Protein AF-A0A9P8SHT7-F1 (afdb_monomer)

Foldseek 3Di:
DDDDPDDPWFKWKFKDFPNDTFKIFGVVLVVVVCVVVVVVDDPPDDLVNVLVVCLPDDSLLVGMGGDPDRLLPLLQSLLSVLADPTDIDIWMDTPPDGDDDDPVRRVVVVSSCVSVNSSSVSSNVVVLVVQLPDPPADDPVNLLSLVSLLLSLLLVLLVLVVVLVVCVPDDDPVVNVVSVVVSVVSLVVSVVSLLSNLVNQVSVCVVCVDDDDPPSDFDDDLNFTQDQFPDSDPVSSVVSSVVSNVSNVVSPDDPPPPD

Organism: NCBI:txid111463

pLDDT: mean 71.76, std 13.98, range [28.66, 93.44]

Radius of gyration: 20.74 Å; Cα contacts (8 Å, |Δi|>4): 232; chains: 1; bounding box: 55×41×61 Å

Solvent-accessible surface area (backbone atoms only — not comparable to full-atom values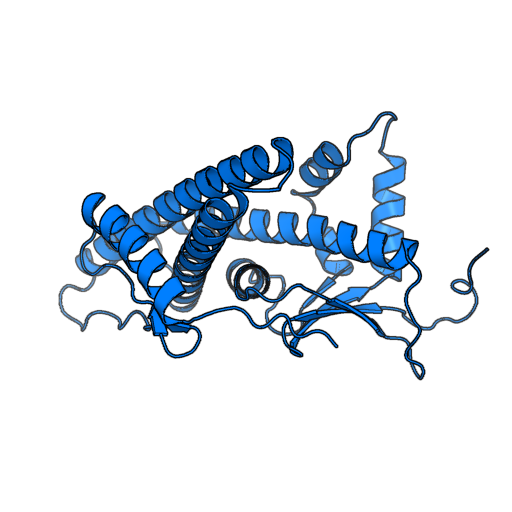): 15251 Å² total; per-residue (Å²): 140,73,98,71,89,83,58,100,66,77,45,28,39,37,35,30,40,87,91,39,73,52,32,35,34,35,48,67,43,44,52,50,54,49,52,63,53,54,78,73,60,64,85,90,72,57,69,70,57,50,46,59,72,48,38,82,60,67,71,64,58,71,20,44,48,61,70,82,44,56,85,88,40,25,50,57,41,42,40,76,73,58,63,60,95,59,69,77,44,79,44,50,46,39,95,95,51,89,50,84,70,50,72,68,55,48,51,49,53,50,51,50,51,53,45,52,50,50,28,35,50,46,47,23,52,53,50,50,50,55,55,73,74,41,94,65,81,80,52,69,65,61,51,51,33,51,49,51,46,45,54,29,45,47,50,50,38,26,53,48,51,54,48,57,68,67,48,76,78,83,63,61,69,67,58,56,51,51,51,50,55,48,44,53,51,47,49,53,50,40,51,55,51,51,53,51,49,40,53,49,51,56,55,48,52,74,73,44,86,82,62,79,78,78,79,76,76,70,40,73,54,82,88,37,78,54,67,80,68,92,56,85,48,75,67,41,50,56,52,46,55,55,52,42,38,54,50,51,60,72,49,50,80,81,78,78,83,82,125

Structure (mmCIF, N/CA/C/O backbone):
data_AF-A0A9P8SHT7-F1
#
_entry.id   AF-A0A9P8SHT7-F1
#
loop_
_atom_site.group_PDB
_atom_site.id
_atom_site.type_symbol
_atom_site.label_atom_id
_atom_site.label_alt_id
_atom_site.label_comp_id
_atom_site.label_asym_id
_atom_site.label_entity_id
_atom_site.label_seq_id
_atom_site.pdbx_PDB_ins_code
_atom_site.Cartn_x
_atom_site.Cartn_y
_atom_site.Cartn_z
_atom_site.occupancy
_atom_site.B_iso_or_equiv
_atom_site.auth_seq_id
_atom_site.auth_comp_id
_atom_site.auth_asym_id
_atom_site.auth_atom_id
_atom_site.pdbx_PDB_model_num
ATOM 1 N N . MET A 1 1 ? 21.444 -1.891 -28.970 1.00 28.66 1 MET A N 1
ATOM 2 C CA . MET A 1 1 ? 20.536 -1.495 -30.069 1.00 28.66 1 MET A CA 1
ATOM 3 C C . MET A 1 1 ? 19.418 -2.531 -30.069 1.00 28.66 1 MET A C 1
ATOM 5 O O . MET A 1 1 ? 19.580 -3.589 -30.657 1.00 28.66 1 MET A O 1
ATOM 9 N N . GLY A 1 2 ? 18.428 -2.340 -29.192 1.00 34.38 2 GLY A N 1
ATOM 10 C CA . GLY A 1 2 ? 17.484 -3.388 -28.779 1.00 34.38 2 GLY A CA 1
ATOM 11 C C . GLY A 1 2 ? 16.215 -3.404 -29.630 1.00 34.38 2 GLY A C 1
ATOM 12 O O . GLY A 1 2 ? 15.785 -2.354 -30.094 1.00 34.38 2 GLY A O 1
ATOM 13 N N . CYS A 1 3 ? 15.650 -4.598 -29.817 1.00 35.91 3 CYS A N 1
ATOM 14 C CA . CYS A 1 3 ? 14.526 -5.003 -30.677 1.00 35.91 3 CYS A CA 1
ATOM 15 C C . CYS A 1 3 ? 13.162 -4.286 -30.489 1.00 35.91 3 CYS A C 1
ATOM 17 O O . CYS A 1 3 ? 12.131 -4.911 -30.715 1.00 35.91 3 CYS A O 1
ATOM 19 N N . LEU A 1 4 ? 13.100 -3.016 -30.080 1.00 42.44 4 LEU A N 1
ATOM 20 C CA . LEU A 1 4 ? 11.837 -2.364 -29.691 1.00 42.44 4 LEU A CA 1
ATOM 21 C C . LEU A 1 4 ? 11.322 -1.286 -30.656 1.00 42.44 4 LEU A C 1
ATOM 23 O O . LEU A 1 4 ? 10.183 -0.861 -30.513 1.00 42.44 4 LEU A O 1
ATOM 27 N N . ASP A 1 5 ? 12.096 -0.864 -31.659 1.00 37.53 5 ASP A N 1
ATOM 28 C CA . ASP A 1 5 ? 11.708 0.289 -32.496 1.00 37.53 5 ASP A CA 1
ATOM 29 C C . ASP A 1 5 ? 11.042 -0.094 -33.844 1.00 37.53 5 ASP A C 1
ATOM 31 O O . ASP A 1 5 ? 10.749 0.778 -34.658 1.00 37.53 5 ASP A O 1
ATOM 35 N N . GLY A 1 6 ? 10.806 -1.385 -34.123 1.00 35.81 6 GLY A N 1
ATOM 36 C CA . GLY A 1 6 ? 10.464 -1.858 -35.479 1.00 35.81 6 GLY A CA 1
ATOM 37 C C . GLY A 1 6 ? 9.022 -2.301 -35.747 1.00 35.81 6 GLY A C 1
ATOM 38 O O . GLY A 1 6 ? 8.650 -2.473 -36.906 1.00 35.81 6 GLY A O 1
ATOM 39 N N . LEU A 1 7 ? 8.201 -2.523 -34.725 1.00 36.78 7 LEU A N 1
ATOM 40 C CA . LEU A 1 7 ? 6.852 -3.069 -34.883 1.00 36.78 7 LEU A CA 1
ATOM 41 C C . LEU A 1 7 ? 5.951 -2.307 -33.922 1.00 36.78 7 LEU A C 1
ATOM 43 O O . LEU A 1 7 ? 6.252 -2.274 -32.737 1.00 36.78 7 LEU A O 1
ATOM 47 N N . GLY A 1 8 ? 4.877 -1.686 -34.410 1.00 41.62 8 GLY A N 1
ATOM 48 C CA . GLY A 1 8 ? 3.897 -0.944 -33.602 1.00 41.62 8 GLY A CA 1
ATOM 49 C C . GLY A 1 8 ? 3.068 -1.824 -32.654 1.00 41.62 8 GLY A C 1
ATOM 50 O O . GLY A 1 8 ? 1.855 -1.667 -32.579 1.00 41.62 8 GLY A O 1
ATOM 51 N N . LEU A 1 9 ? 3.712 -2.777 -31.984 1.00 50.34 9 LEU A N 1
ATOM 52 C CA . LEU A 1 9 ? 3.171 -3.663 -30.969 1.00 50.34 9 LEU A CA 1
ATOM 53 C C . LEU A 1 9 ? 3.372 -2.992 -29.608 1.00 50.34 9 LEU A C 1
ATOM 55 O O . LEU A 1 9 ? 4.499 -2.702 -29.201 1.00 50.34 9 LEU A O 1
ATOM 59 N N . SER A 1 10 ? 2.270 -2.716 -28.915 1.00 59.88 10 SER A N 1
ATOM 60 C CA . SER A 1 10 ? 2.288 -2.193 -27.550 1.00 59.88 10 SER A CA 1
ATOM 61 C C . SER A 1 10 ? 2.856 -3.257 -26.607 1.00 59.88 10 SER A C 1
ATOM 63 O O . SER A 1 10 ? 2.186 -4.248 -26.323 1.00 59.88 10 SER A O 1
ATOM 65 N N . CYS A 1 11 ? 4.088 -3.064 -26.137 1.00 73.00 11 CYS A N 1
ATOM 66 C CA . CYS A 1 11 ? 4.689 -3.906 -25.106 1.00 73.00 11 CYS A CA 1
ATOM 67 C C . CYS A 1 11 ? 4.279 -3.390 -23.725 1.00 73.00 11 CYS A C 1
ATOM 69 O O . CYS A 1 11 ? 4.560 -2.234 -23.400 1.00 73.00 11 CYS A O 1
ATOM 71 N N . SER A 1 12 ? 3.684 -4.247 -22.895 1.00 81.31 12 SER A N 1
ATOM 72 C CA . SER A 1 12 ? 3.410 -3.923 -21.495 1.00 81.31 12 SER A CA 1
ATOM 73 C C . SER A 1 12 ? 4.095 -4.893 -20.538 1.00 81.31 12 SER A C 1
ATOM 75 O O . SER A 1 12 ? 4.427 -6.023 -20.895 1.00 81.31 12 SER A O 1
ATOM 77 N N . ILE A 1 13 ? 4.340 -4.446 -19.308 1.00 82.56 13 ILE A N 1
ATOM 78 C CA . ILE A 1 13 ? 4.789 -5.312 -18.217 1.00 82.56 13 ILE A CA 1
ATOM 79 C C . ILE A 1 13 ? 3.628 -5.515 -17.258 1.00 82.56 13 ILE A C 1
ATOM 81 O O . ILE A 1 13 ? 3.152 -4.561 -16.651 1.00 82.56 13 ILE A O 1
ATOM 85 N N . LEU A 1 14 ? 3.201 -6.760 -17.101 1.00 85.12 14 LEU A N 1
ATOM 86 C CA . LEU A 1 14 ? 2.174 -7.146 -16.152 1.00 85.12 14 LEU A CA 1
ATOM 87 C C . LEU A 1 14 ? 2.808 -7.434 -14.787 1.00 85.12 14 LEU A C 1
ATOM 89 O O . LEU A 1 14 ? 3.652 -8.326 -14.663 1.00 85.12 14 LEU A O 1
ATOM 93 N N . ALA A 1 15 ? 2.371 -6.700 -13.765 1.00 82.44 15 ALA A N 1
ATOM 94 C CA . ALA A 1 15 ? 2.696 -6.977 -12.373 1.00 82.44 15 ALA A CA 1
ATOM 95 C C . ALA A 1 15 ? 1.739 -8.038 -11.814 1.00 82.44 15 ALA A C 1
ATOM 97 O O . ALA A 1 15 ? 0.518 -7.879 -11.868 1.00 82.44 15 ALA A O 1
ATOM 98 N N . ILE A 1 16 ? 2.292 -9.116 -11.261 1.00 80.12 16 ILE A N 1
ATOM 99 C CA . ILE A 1 16 ? 1.543 -10.267 -10.747 1.00 80.12 16 ILE A CA 1
ATOM 100 C C . ILE A 1 16 ? 1.939 -10.528 -9.301 1.00 80.12 16 ILE A C 1
ATOM 102 O O . ILE A 1 16 ? 3.124 -10.560 -8.963 1.00 80.12 16 ILE A O 1
ATOM 106 N N . ARG A 1 17 ? 0.947 -10.776 -8.448 1.00 77.19 17 ARG A N 1
ATOM 107 C CA . ARG A 1 17 ? 1.152 -11.226 -7.070 1.00 77.19 17 ARG A CA 1
ATOM 108 C C . ARG A 1 17 ? 0.188 -12.365 -6.766 1.00 77.19 17 ARG A C 1
ATOM 110 O O . ARG A 1 17 ? -1.011 -12.197 -6.946 1.00 77.19 17 ARG A O 1
ATOM 117 N N . ASP A 1 18 ? 0.700 -13.509 -6.312 1.00 73.62 18 ASP A N 1
ATOM 118 C CA . ASP A 1 18 ? -0.105 -14.718 -6.055 1.00 73.62 18 ASP A CA 1
ATOM 119 C C . ASP A 1 18 ? -1.008 -15.107 -7.246 1.00 73.62 18 ASP A C 1
ATOM 121 O O . ASP A 1 18 ? -2.209 -15.314 -7.084 1.00 73.62 18 ASP A O 1
ATOM 125 N N . GLU A 1 19 ? -0.445 -15.135 -8.461 1.00 74.00 19 GLU A N 1
ATOM 126 C CA . GLU A 1 19 ? -1.168 -15.374 -9.728 1.00 74.00 19 GLU A CA 1
ATOM 127 C C . GLU A 1 19 ? -2.267 -14.347 -10.066 1.00 74.00 19 GLU A C 1
ATOM 129 O O . GLU A 1 19 ? -2.965 -14.486 -11.072 1.00 74.00 19 GLU A O 1
ATOM 134 N N . GLN A 1 20 ? -2.415 -13.280 -9.274 1.00 77.06 20 GLN A N 1
ATOM 135 C CA . GLN A 1 20 ? -3.360 -12.204 -9.546 1.00 77.06 20 GLN A CA 1
ATOM 136 C C . GLN A 1 20 ? -2.673 -11.041 -10.273 1.00 77.06 20 GLN A C 1
ATOM 138 O O . GLN A 1 20 ? -1.680 -10.505 -9.767 1.00 77.06 20 GLN A O 1
ATOM 143 N N . PRO A 1 21 ? -3.191 -10.623 -11.441 1.00 79.88 21 PRO A N 1
ATOM 144 C CA . PRO A 1 21 ? -2.705 -9.439 -12.132 1.00 79.88 21 PRO A CA 1
ATOM 145 C C . PRO A 1 21 ? -3.098 -8.176 -11.351 1.00 79.88 21 PRO A C 1
ATOM 147 O O . PRO A 1 21 ? -4.273 -7.971 -11.051 1.00 79.88 21 PRO A O 1
ATOM 150 N N . LEU A 1 22 ? -2.120 -7.329 -11.029 1.00 78.19 22 LEU A N 1
ATOM 151 C CA . LEU A 1 22 ? -2.330 -6.088 -10.276 1.00 78.19 22 LEU A CA 1
ATOM 152 C C . LEU A 1 22 ? -2.557 -4.900 -11.218 1.00 78.19 22 LEU A C 1
ATOM 154 O O . LEU A 1 22 ? -3.584 -4.219 -11.159 1.00 78.19 22 LEU A O 1
ATOM 158 N N . TYR A 1 23 ? -1.591 -4.661 -12.100 1.00 83.31 23 TYR A N 1
ATOM 159 C CA . TYR A 1 23 ? -1.585 -3.567 -13.065 1.00 83.31 23 TYR A CA 1
ATOM 160 C C . TYR A 1 23 ? -0.662 -3.902 -14.236 1.00 83.31 23 TYR A C 1
ATOM 162 O O . TYR A 1 23 ? 0.266 -4.703 -14.097 1.00 83.31 23 TYR A O 1
ATOM 170 N N . ASP A 1 24 ? -0.903 -3.259 -15.373 1.00 85.75 24 ASP A N 1
ATOM 171 C CA . ASP A 1 24 ? 0.033 -3.240 -16.491 1.00 85.75 24 ASP A CA 1
ATOM 172 C C . ASP A 1 24 ? 0.807 -1.928 -16.513 1.00 85.75 24 ASP A C 1
ATOM 174 O O . ASP A 1 24 ? 0.248 -0.863 -16.261 1.00 85.75 24 ASP A O 1
ATOM 178 N N . LEU A 1 25 ? 2.075 -2.004 -16.886 1.00 83.75 25 LEU A N 1
ATOM 179 C CA . LEU A 1 25 ? 2.911 -0.858 -17.206 1.00 83.75 25 LEU A CA 1
ATOM 180 C C . LEU A 1 25 ? 3.027 -0.761 -18.724 1.00 83.75 25 LEU A C 1
ATOM 182 O O . LEU A 1 25 ? 3.586 -1.666 -19.345 1.00 83.75 25 LEU A O 1
ATOM 186 N N . ASP A 1 26 ? 2.524 0.313 -19.325 1.00 83.12 26 ASP A N 1
ATOM 187 C CA . ASP A 1 26 ? 2.743 0.585 -20.745 1.00 83.12 26 ASP A CA 1
ATOM 188 C C . ASP A 1 26 ? 4.160 1.131 -20.945 1.00 83.12 26 ASP A C 1
ATOM 190 O O . ASP A 1 26 ? 4.465 2.274 -20.597 1.00 83.12 26 ASP A O 1
ATOM 194 N N . LEU A 1 27 ? 5.041 0.319 -21.531 1.00 77.50 27 LEU A N 1
ATOM 195 C CA . LEU A 1 27 ? 6.442 0.689 -21.712 1.00 77.50 27 LEU A CA 1
ATOM 196 C C . LEU A 1 27 ? 6.617 1.897 -22.633 1.00 77.50 27 LEU A C 1
ATOM 198 O O . LEU A 1 27 ? 7.568 2.661 -22.451 1.00 77.50 27 LEU A O 1
ATOM 202 N N . ALA A 1 28 ? 5.717 2.097 -23.598 1.00 78.12 28 ALA A N 1
ATOM 203 C CA . ALA A 1 28 ? 5.786 3.247 -24.491 1.00 78.12 28 ALA A CA 1
ATOM 204 C C . ALA A 1 28 ? 5.502 4.548 -23.730 1.00 78.12 28 ALA A C 1
ATOM 206 O O . ALA A 1 28 ? 6.246 5.525 -23.869 1.00 78.12 28 ALA A O 1
ATOM 207 N N . SER A 1 29 ? 4.470 4.544 -22.887 1.00 81.62 29 SER A N 1
ATOM 208 C CA . SER A 1 29 ? 4.122 5.691 -22.047 1.00 81.62 29 SER A CA 1
ATOM 209 C C . SER A 1 29 ? 5.156 5.925 -20.945 1.00 81.62 29 SER A C 1
ATOM 211 O O . SER A 1 29 ? 5.599 7.060 -20.786 1.00 81.62 29 SER A O 1
ATOM 213 N N . CYS A 1 30 ? 5.676 4.872 -20.304 1.00 78.50 30 CYS A N 1
ATOM 214 C CA . CYS A 1 30 ? 6.797 4.978 -19.362 1.00 78.50 30 CYS A CA 1
ATOM 215 C C . CYS A 1 30 ? 8.044 5.613 -20.004 1.00 78.50 30 CYS A C 1
ATOM 217 O O . CYS A 1 30 ? 8.686 6.476 -19.407 1.00 78.50 30 CYS A O 1
ATOM 219 N N . ARG A 1 31 ? 8.402 5.209 -21.235 1.00 77.75 31 ARG A N 1
ATOM 220 C CA . ARG A 1 31 ? 9.560 5.763 -21.961 1.00 77.75 31 ARG A CA 1
ATOM 221 C C . ARG A 1 31 ? 9.374 7.249 -22.257 1.00 77.75 31 ARG A C 1
ATOM 223 O O . ARG A 1 31 ? 10.335 8.008 -22.138 1.00 77.75 31 ARG A O 1
ATOM 230 N N . ARG A 1 32 ? 8.158 7.656 -22.635 1.00 80.31 32 ARG A N 1
ATOM 231 C CA . ARG A 1 32 ? 7.802 9.063 -22.861 1.00 80.31 32 ARG A CA 1
ATOM 232 C C . ARG A 1 32 ? 7.918 9.867 -21.568 1.00 80.31 32 ARG A C 1
ATOM 234 O O . ARG A 1 32 ? 8.675 10.830 -21.547 1.00 80.31 32 ARG A O 1
ATOM 241 N N . PHE A 1 33 ? 7.276 9.400 -20.498 1.00 78.25 33 PHE A N 1
ATOM 242 C CA . PHE A 1 33 ? 7.328 10.017 -19.173 1.00 78.25 33 PHE A CA 1
ATOM 243 C C . PHE A 1 33 ? 8.772 10.253 -18.714 1.00 78.25 33 PHE A C 1
ATOM 245 O O . PHE A 1 33 ? 9.145 11.372 -18.383 1.00 78.25 33 PHE A O 1
ATOM 252 N N . PHE A 1 34 ? 9.635 9.235 -18.776 1.00 73.75 34 PHE A N 1
ATOM 253 C CA . PHE A 1 34 ? 11.029 9.411 -18.366 1.00 73.75 34 PHE A CA 1
ATOM 254 C C . PHE A 1 34 ? 11.839 10.305 -19.290 1.00 73.75 34 PHE A C 1
ATOM 256 O O . PHE A 1 34 ? 12.741 10.977 -18.804 1.00 73.75 34 PHE A O 1
ATOM 263 N N . SER A 1 35 ? 11.557 10.309 -20.593 1.00 75.06 35 SER A N 1
ATOM 264 C CA . SER A 1 35 ? 12.262 11.193 -21.524 1.00 75.06 35 SER A CA 1
ATOM 265 C C . SER A 1 35 ? 11.975 12.652 -21.165 1.00 75.06 35 SER A C 1
ATOM 267 O O . SER A 1 35 ? 12.916 13.415 -20.976 1.00 75.06 35 SER A O 1
ATOM 269 N N . GLU A 1 36 ? 10.704 12.986 -20.929 1.00 77.81 36 GLU A N 1
ATOM 270 C CA . GLU A 1 36 ? 10.271 14.316 -20.481 1.00 77.81 36 GLU A CA 1
ATOM 271 C C . GLU A 1 36 ? 10.873 14.692 -19.122 1.00 77.81 36 GLU A C 1
ATOM 273 O O . GLU A 1 36 ? 11.397 15.788 -18.965 1.00 77.81 36 GLU A O 1
ATOM 278 N N . VAL A 1 37 ? 10.869 13.780 -18.143 1.00 73.44 37 VAL A N 1
ATOM 279 C CA . VAL A 1 37 ? 11.462 14.067 -16.826 1.00 73.44 37 VAL A CA 1
ATOM 280 C C . VAL A 1 37 ? 12.986 14.198 -16.919 1.00 73.44 37 VAL A C 1
ATOM 282 O O . VAL A 1 37 ? 13.569 15.028 -16.229 1.00 73.44 37 VAL A O 1
ATOM 285 N N . SER A 1 38 ? 13.652 13.402 -17.761 1.00 72.00 38 SER A N 1
ATOM 286 C CA . SER A 1 38 ? 15.117 13.383 -17.878 1.00 72.00 38 SER A CA 1
ATOM 287 C C . SER A 1 38 ? 15.708 14.659 -18.473 1.00 72.00 38 SER A C 1
ATOM 289 O O . SER A 1 38 ? 16.853 14.983 -18.160 1.00 72.00 38 SER A O 1
ATOM 291 N N . GLU A 1 39 ? 14.940 15.392 -19.285 1.00 68.88 39 GLU A N 1
ATOM 292 C CA . GLU A 1 39 ? 15.349 16.687 -19.841 1.00 68.88 39 GLU A CA 1
ATOM 293 C C . GLU A 1 39 ? 15.521 17.755 -18.747 1.00 68.88 39 GLU A C 1
ATOM 295 O O . GLU A 1 39 ? 16.363 18.645 -18.884 1.00 68.88 39 GLU A O 1
ATOM 300 N N . ASP A 1 40 ? 14.812 17.607 -17.625 1.00 65.94 40 ASP A N 1
ATOM 301 C CA . ASP A 1 40 ? 14.842 18.532 -16.489 1.00 65.94 40 ASP A CA 1
ATOM 302 C C . ASP A 1 40 ? 15.884 18.154 -15.414 1.00 65.94 40 ASP A C 1
ATOM 304 O O . ASP A 1 40 ? 16.130 18.916 -14.470 1.00 65.94 40 ASP A O 1
ATOM 308 N N . LEU A 1 41 ? 16.536 16.989 -15.530 1.00 69.62 41 LEU A N 1
ATOM 309 C CA . LEU A 1 41 ? 17.465 16.497 -14.509 1.00 69.62 41 LEU A CA 1
ATOM 310 C C . LEU A 1 41 ? 18.877 17.068 -14.681 1.00 69.62 41 LEU A C 1
ATOM 312 O O . LEU A 1 41 ? 19.610 16.741 -15.614 1.00 69.62 41 LEU A O 1
ATOM 316 N N . SER A 1 42 ? 19.321 17.850 -13.696 1.00 64.50 42 SER A N 1
ATOM 317 C CA . SER A 1 42 ? 20.726 18.257 -13.568 1.00 64.50 42 SER A CA 1
ATOM 318 C C . SER A 1 42 ? 21.524 17.237 -12.744 1.00 64.50 42 SER A C 1
ATOM 320 O O . SER A 1 42 ? 21.135 16.851 -11.645 1.00 64.50 42 SER A O 1
ATOM 322 N N . SER A 1 43 ? 22.658 16.779 -13.282 1.00 65.75 43 SER A N 1
ATOM 323 C CA . SER A 1 43 ? 23.555 15.809 -12.630 1.00 65.75 43 SER A CA 1
ATOM 324 C C . SER A 1 43 ? 24.450 16.473 -11.564 1.00 65.75 43 SER A C 1
ATOM 326 O O . SER A 1 43 ? 24.953 17.570 -11.825 1.00 65.75 43 SER A O 1
ATOM 328 N N . PRO A 1 44 ? 24.734 15.834 -10.404 1.00 62.97 44 PRO A N 1
ATOM 329 C CA . PRO A 1 44 ? 24.280 14.514 -9.960 1.00 62.97 44 PRO A CA 1
ATOM 330 C C . PRO A 1 44 ? 22.890 14.559 -9.314 1.00 62.97 44 PRO A C 1
ATOM 332 O O . PRO A 1 44 ? 22.595 15.421 -8.487 1.00 62.97 44 PRO A O 1
ATOM 335 N N . TYR A 1 45 ? 22.061 13.573 -9.650 1.00 69.50 45 TYR A N 1
ATOM 336 C CA . TYR A 1 45 ? 20.670 13.499 -9.222 1.00 69.50 45 TYR A CA 1
ATOM 337 C C . TYR A 1 45 ? 20.395 12.133 -8.581 1.00 69.50 45 TYR A C 1
ATOM 339 O O . TYR A 1 45 ? 20.696 11.098 -9.175 1.00 69.50 45 TYR A O 1
ATOM 347 N N . SER A 1 46 ? 19.903 12.115 -7.338 1.00 75.25 46 SER A N 1
ATOM 348 C CA . SER A 1 46 ? 19.655 10.864 -6.612 1.00 75.25 46 SER A CA 1
ATOM 349 C C . SER A 1 46 ? 18.283 10.285 -6.950 1.00 75.25 46 SER A C 1
ATOM 351 O O . SER A 1 46 ? 17.326 11.019 -7.189 1.00 75.25 46 SER A O 1
ATOM 353 N N . LEU A 1 47 ? 18.168 8.954 -6.916 1.00 69.12 47 LEU A N 1
ATOM 354 C CA . LEU A 1 47 ? 16.891 8.265 -7.118 1.00 69.12 47 LEU A CA 1
ATOM 355 C C . LEU A 1 47 ? 15.849 8.657 -6.060 1.00 69.12 47 LEU A C 1
ATOM 357 O O . LEU A 1 47 ? 14.679 8.816 -6.378 1.00 69.12 47 LEU A O 1
ATOM 361 N N . GLU A 1 48 ? 16.261 8.839 -4.806 1.00 68.31 48 GLU A N 1
ATOM 362 C CA . GLU A 1 48 ? 15.355 9.267 -3.734 1.00 68.31 48 GLU A CA 1
ATOM 363 C C . GLU A 1 48 ? 14.743 10.642 -4.033 1.00 68.31 48 GLU A C 1
ATOM 365 O O . GLU A 1 48 ? 13.531 10.827 -3.924 1.00 68.31 48 GLU A O 1
ATOM 370 N N . ARG A 1 49 ? 15.577 11.583 -4.490 1.00 73.75 49 ARG A N 1
ATOM 371 C CA . ARG A 1 49 ? 15.131 12.909 -4.912 1.00 73.75 49 ARG A CA 1
ATOM 372 C C . ARG A 1 49 ? 14.221 12.828 -6.135 1.00 73.75 49 ARG A C 1
ATOM 374 O O . ARG A 1 49 ? 13.194 13.496 -6.147 1.00 73.75 49 ARG A O 1
ATOM 381 N N . PHE A 1 50 ? 14.554 11.967 -7.100 1.00 76.00 50 PHE A N 1
ATOM 382 C CA . PHE A 1 50 ? 13.710 11.693 -8.263 1.00 76.00 50 PHE A CA 1
ATOM 383 C C . PHE A 1 50 ? 12.309 11.275 -7.849 1.00 76.00 50 PHE A C 1
ATOM 385 O O . PHE A 1 50 ? 11.335 11.922 -8.223 1.00 76.00 50 PHE A O 1
ATOM 392 N N . VAL A 1 51 ? 12.217 10.221 -7.037 1.00 71.44 51 VAL A N 1
ATOM 393 C CA . VAL A 1 51 ? 10.945 9.681 -6.560 1.00 71.44 51 VAL A CA 1
ATOM 394 C C . VAL A 1 51 ? 10.147 10.769 -5.853 1.00 71.44 51 VAL A C 1
ATOM 396 O O . VAL A 1 51 ? 8.968 10.921 -6.150 1.00 71.44 51 VAL A O 1
ATOM 399 N N . HIS A 1 52 ? 10.790 11.547 -4.976 1.00 72.50 52 HIS A N 1
ATOM 400 C CA . HIS A 1 52 ? 10.134 12.620 -4.234 1.00 72.50 52 HIS A CA 1
ATOM 401 C C . HIS A 1 52 ? 9.567 13.719 -5.144 1.00 72.50 52 HIS A C 1
ATOM 403 O O . HIS A 1 52 ? 8.403 14.081 -5.005 1.00 72.50 52 HIS A O 1
ATOM 409 N N . GLU A 1 53 ? 10.351 14.212 -6.106 1.00 75.56 53 GLU A N 1
ATOM 410 C CA . GLU A 1 53 ? 9.913 15.264 -7.036 1.00 75.56 53 GLU A CA 1
ATOM 411 C C . GLU A 1 53 ? 8.801 14.782 -7.984 1.00 75.56 53 GLU A C 1
ATOM 413 O O . GLU A 1 53 ? 7.974 15.580 -8.420 1.00 75.56 53 GLU A O 1
ATOM 418 N N . GLN A 1 54 ? 8.714 13.474 -8.258 1.00 76.12 54 GLN A N 1
ATOM 419 C CA . GLN A 1 54 ? 7.626 12.919 -9.067 1.00 76.12 54 GLN A CA 1
ATOM 420 C C . GLN A 1 54 ? 6.320 12.700 -8.277 1.00 76.12 54 GLN A C 1
ATOM 422 O O . GLN A 1 54 ? 5.281 12.490 -8.902 1.00 76.12 54 GLN A O 1
ATOM 427 N N . MET A 1 55 ? 6.315 12.765 -6.936 1.00 71.50 55 MET A N 1
ATOM 428 C CA . MET A 1 55 ? 5.137 12.428 -6.106 1.00 71.50 55 MET A CA 1
ATOM 429 C C . MET A 1 55 ? 3.894 13.285 -6.389 1.00 71.50 55 MET A C 1
ATOM 431 O O . MET A 1 55 ? 2.770 12.835 -6.155 1.00 71.50 55 MET A O 1
ATOM 435 N N . GLU A 1 56 ? 4.082 14.520 -6.857 1.00 70.75 56 GLU A N 1
ATOM 436 C CA . GLU A 1 56 ? 2.991 15.468 -7.116 1.00 70.75 56 GLU A CA 1
ATOM 437 C C . GLU A 1 56 ? 2.468 15.423 -8.558 1.00 70.75 56 GLU A C 1
ATOM 439 O O . GLU A 1 56 ? 1.412 15.992 -8.844 1.00 70.75 56 GLU A O 1
ATOM 444 N N . ARG A 1 57 ? 3.167 14.740 -9.474 1.00 75.50 57 ARG A N 1
ATOM 445 C CA . ARG A 1 57 ? 2.710 14.606 -10.860 1.00 75.50 57 ARG A CA 1
ATOM 446 C C . ARG A 1 57 ? 1.621 13.540 -10.969 1.00 75.50 57 ARG A C 1
ATOM 448 O O . ARG A 1 57 ? 1.597 12.577 -10.208 1.00 75.50 57 ARG A O 1
ATOM 455 N N . SER A 1 58 ? 0.718 13.709 -11.933 1.00 72.69 58 SER A N 1
ATOM 456 C CA . SER A 1 58 ? -0.410 12.798 -12.191 1.00 72.69 58 SER A CA 1
ATOM 457 C C . SER A 1 58 ? -0.331 12.061 -13.529 1.00 72.69 58 SER A C 1
ATOM 459 O O . SER A 1 58 ? -1.162 11.207 -13.804 1.00 72.69 58 SER A O 1
ATOM 461 N N . ASP A 1 59 ? 0.636 12.404 -14.368 1.00 76.06 59 ASP A N 1
ATOM 462 C CA . ASP A 1 59 ? 0.914 11.803 -15.680 1.00 76.06 59 ASP A CA 1
ATOM 463 C C . ASP A 1 59 ? 1.415 10.353 -15.596 1.00 76.06 59 ASP A C 1
ATOM 465 O O . ASP A 1 59 ? 1.320 9.600 -16.562 1.00 76.06 59 ASP A O 1
ATOM 469 N N . TYR A 1 60 ? 1.849 9.901 -14.415 1.00 74.94 60 TYR A N 1
ATOM 470 C CA . TYR A 1 60 ? 2.084 8.477 -14.155 1.00 74.94 60 TYR A CA 1
ATOM 471 C C . TYR A 1 60 ? 0.847 7.610 -14.423 1.00 74.94 60 TYR A C 1
ATOM 473 O O . TYR A 1 60 ? 0.979 6.419 -14.703 1.00 74.94 60 TYR A O 1
ATOM 481 N N . LYS A 1 61 ? -0.357 8.199 -14.358 1.00 76.88 61 LYS A N 1
ATOM 482 C CA . LYS A 1 61 ? -1.611 7.504 -14.654 1.00 76.88 61 LYS A CA 1
ATOM 483 C C . LYS A 1 61 ? -1.684 7.014 -16.100 1.00 76.88 61 LYS A C 1
ATOM 485 O O . LYS A 1 61 ? -2.297 5.987 -16.350 1.00 76.88 61 LYS A O 1
ATOM 490 N N . ASP A 1 62 ? -1.000 7.683 -17.026 1.00 81.50 62 ASP A N 1
ATOM 491 C CA . ASP A 1 62 ? -0.937 7.259 -18.430 1.00 81.50 62 ASP A CA 1
ATOM 492 C C . ASP A 1 62 ? 0.014 6.067 -18.630 1.00 81.50 62 ASP A C 1
ATOM 494 O O . ASP A 1 62 ? -0.033 5.371 -19.644 1.00 81.50 62 ASP A O 1
ATOM 498 N N . CYS A 1 63 ? 0.898 5.824 -17.659 1.00 79.62 63 CYS A N 1
ATOM 499 C CA . CYS A 1 63 ? 1.896 4.761 -17.700 1.00 79.62 63 CYS A CA 1
ATOM 500 C C . CYS A 1 63 ? 1.390 3.437 -17.120 1.00 79.62 63 CYS A C 1
ATOM 502 O O . CYS A 1 63 ? 1.995 2.393 -17.370 1.00 79.62 63 CYS A O 1
ATOM 504 N N . MET A 1 64 ? 0.322 3.469 -16.324 1.00 81.38 64 MET A N 1
ATOM 505 C CA . MET A 1 64 ? -0.111 2.341 -15.513 1.00 81.38 64 MET A CA 1
ATOM 506 C C . MET A 1 64 ? -1.602 2.097 -15.678 1.00 81.38 64 MET A C 1
ATOM 508 O O . MET A 1 64 ? -2.407 2.991 -15.468 1.00 81.38 64 MET A O 1
ATOM 512 N N . TRP A 1 65 ? -1.977 0.857 -15.963 1.00 81.94 65 TRP A N 1
ATOM 513 C CA . TRP A 1 65 ? -3.371 0.458 -16.110 1.00 81.94 65 TRP A CA 1
ATOM 514 C C . TRP A 1 65 ? -3.730 -0.536 -15.012 1.00 81.94 65 TRP A C 1
ATOM 516 O O . TRP A 1 65 ? -3.296 -1.692 -15.064 1.00 81.94 65 TRP A O 1
ATOM 526 N N . PRO A 1 66 ? -4.482 -0.117 -13.984 1.00 76.69 66 PRO A N 1
ATOM 527 C CA . PRO A 1 66 ? -4.881 -1.020 -12.921 1.00 76.69 66 PRO A CA 1
ATOM 528 C C . PRO A 1 66 ? -5.920 -2.020 -13.437 1.00 76.69 66 PRO A C 1
ATOM 530 O O . PRO A 1 66 ? -6.759 -1.699 -14.278 1.00 76.69 66 PRO A O 1
ATOM 533 N N . ARG A 1 67 ? -5.871 -3.260 -12.938 1.00 74.38 67 ARG A N 1
ATOM 534 C CA . ARG A 1 67 ? -6.795 -4.325 -13.372 1.00 74.38 67 ARG A CA 1
ATOM 535 C C . ARG A 1 67 ? -8.039 -4.466 -12.497 1.00 74.38 67 ARG A C 1
ATOM 537 O O . ARG A 1 67 ? -9.001 -5.090 -12.935 1.00 74.38 67 ARG A O 1
ATOM 544 N N . VAL A 1 68 ? -8.011 -3.916 -11.283 1.00 64.75 68 VAL A N 1
ATOM 545 C CA . VAL A 1 68 ? -9.048 -4.139 -10.258 1.00 64.75 68 VAL A CA 1
ATOM 546 C C . VAL A 1 68 ? -9.745 -2.844 -9.830 1.00 64.75 68 VAL A C 1
ATOM 548 O O . VAL A 1 68 ? -10.969 -2.809 -9.795 1.00 64.75 68 VAL A O 1
ATOM 551 N N . HIS A 1 69 ? -8.988 -1.785 -9.531 1.00 63.31 69 HIS A N 1
ATOM 552 C CA . HIS A 1 69 ? -9.518 -0.498 -9.058 1.00 63.31 69 HIS A CA 1
ATOM 553 C C . HIS A 1 69 ? -9.191 0.615 -10.049 1.00 63.31 69 HIS A C 1
ATOM 555 O O . HIS A 1 69 ? -8.173 0.537 -10.723 1.00 63.31 69 HIS A O 1
ATOM 561 N N . ASP A 1 70 ? -10.024 1.651 -10.129 1.00 66.75 70 ASP A N 1
ATOM 562 C CA . ASP A 1 70 ? -9.709 2.852 -10.909 1.00 66.75 70 ASP A CA 1
ATOM 563 C C . ASP A 1 70 ? -8.549 3.626 -10.248 1.00 66.75 70 ASP A C 1
ATOM 565 O O . ASP A 1 70 ? -8.447 3.674 -9.022 1.00 66.75 70 ASP A O 1
ATOM 569 N N . LEU A 1 71 ? -7.687 4.269 -11.042 1.00 66.19 71 LEU A N 1
ATOM 570 C CA . LEU A 1 71 ? -6.620 5.151 -10.544 1.00 66.19 71 LEU A CA 1
ATOM 571 C C . LEU A 1 71 ? -7.160 6.382 -9.813 1.00 66.19 71 LEU A C 1
ATOM 573 O O . LEU A 1 71 ? -6.419 7.049 -9.086 1.00 66.19 71 LEU A O 1
ATOM 577 N N . ASP A 1 72 ? -8.431 6.714 -10.028 1.00 69.88 72 ASP A N 1
ATOM 578 C CA . ASP A 1 72 ? -9.112 7.775 -9.294 1.00 69.88 72 ASP A CA 1
ATOM 579 C C . ASP A 1 72 ? -9.526 7.346 -7.872 1.00 69.88 72 ASP A C 1
ATOM 581 O O . ASP A 1 72 ? -9.690 8.205 -7.002 1.00 69.88 72 ASP A O 1
ATOM 585 N N . ASP A 1 73 ? -9.578 6.039 -7.588 1.00 74.00 73 ASP A N 1
ATOM 586 C CA . ASP A 1 73 ? -9.725 5.475 -6.243 1.00 74.00 73 ASP A CA 1
ATOM 587 C C . ASP A 1 73 ? -8.360 5.078 -5.660 1.00 74.00 73 ASP A C 1
ATOM 589 O O . ASP A 1 73 ? -8.009 3.906 -5.510 1.00 74.00 73 ASP A O 1
ATOM 593 N N . ALA A 1 74 ? -7.562 6.086 -5.306 1.00 74.81 74 ALA A N 1
ATOM 594 C CA . ALA A 1 74 ? -6.225 5.870 -4.752 1.00 74.81 74 ALA A CA 1
ATOM 595 C C . ALA A 1 74 ? -6.224 5.042 -3.449 1.00 74.81 74 ALA A C 1
ATOM 597 O O . ALA A 1 74 ? -5.253 4.338 -3.178 1.00 74.81 74 ALA A O 1
ATOM 598 N N . LEU A 1 75 ? -7.295 5.108 -2.642 1.00 71.06 75 LEU A N 1
ATOM 599 C CA . LEU A 1 75 ? -7.405 4.353 -1.386 1.00 71.06 75 LEU A CA 1
ATOM 600 C C . LEU A 1 75 ? -7.678 2.866 -1.633 1.00 71.06 75 LEU A C 1
ATOM 602 O O . LEU A 1 75 ? -7.034 2.031 -0.995 1.00 71.06 75 LEU A O 1
ATOM 606 N N . GLY A 1 76 ? -8.580 2.537 -2.562 1.00 71.38 76 GLY A N 1
ATOM 607 C CA . GLY A 1 76 ? -8.795 1.156 -2.998 1.00 71.38 76 GLY A CA 1
ATOM 608 C C . GLY A 1 76 ? -7.571 0.600 -3.724 1.00 71.38 76 GLY A C 1
ATOM 609 O O . GLY A 1 76 ? -7.124 -0.512 -3.453 1.00 71.38 76 GLY A O 1
ATOM 610 N N . PHE A 1 77 ? -6.928 1.401 -4.578 1.00 73.12 77 PHE A N 1
ATOM 611 C CA . PHE A 1 77 ? -5.750 0.944 -5.311 1.00 73.12 77 PHE A CA 1
ATOM 612 C C . PHE A 1 77 ? -4.529 0.699 -4.414 1.00 73.12 77 PHE A C 1
ATOM 614 O O . PHE A 1 77 ? -3.801 -0.268 -4.641 1.00 73.12 77 PHE A O 1
ATOM 621 N N . LEU A 1 78 ? -4.333 1.491 -3.352 1.00 72.75 78 LEU A N 1
ATOM 622 C CA . LEU A 1 78 ? -3.290 1.236 -2.352 1.00 72.75 78 LEU A CA 1
ATOM 623 C C . LEU A 1 78 ? -3.456 -0.141 -1.684 1.00 72.75 78 LEU A C 1
ATOM 625 O O . LEU A 1 78 ? -2.457 -0.784 -1.362 1.00 72.75 78 LEU A O 1
ATOM 629 N N . ALA A 1 79 ? -4.691 -0.643 -1.538 1.00 65.94 79 ALA A N 1
ATOM 630 C CA . ALA A 1 79 ? -4.948 -1.940 -0.905 1.00 65.94 79 ALA A CA 1
ATOM 631 C C . ALA A 1 79 ? -4.254 -3.059 -1.684 1.00 65.94 79 ALA A C 1
ATOM 633 O O . ALA A 1 79 ? -3.617 -3.920 -1.090 1.00 65.94 79 ALA A O 1
ATOM 634 N N . ASN A 1 80 ? -4.226 -2.967 -3.017 1.00 64.44 80 ASN A N 1
ATOM 635 C CA . ASN A 1 80 ? -3.528 -3.929 -3.872 1.00 64.44 80 ASN A CA 1
ATOM 636 C C . ASN A 1 80 ? -2.011 -3.975 -3.640 1.00 64.44 80 ASN A C 1
ATOM 638 O O . ASN A 1 80 ? -1.387 -5.021 -3.843 1.00 64.44 80 ASN A O 1
ATOM 642 N N . PHE A 1 81 ? -1.400 -2.857 -3.239 1.00 63.41 81 PHE A N 1
ATOM 643 C CA . PHE A 1 81 ? 0.037 -2.788 -2.974 1.00 63.41 81 PHE A CA 1
ATOM 644 C C . PHE A 1 81 ? 0.380 -3.316 -1.584 1.00 63.41 81 PHE A C 1
ATOM 646 O O . PHE A 1 81 ? 1.378 -4.033 -1.458 1.00 63.41 81 PHE A O 1
ATOM 653 N N . ASP A 1 82 ? -0.477 -3.071 -0.595 1.00 61.00 82 ASP A N 1
ATOM 654 C CA . ASP A 1 82 ? -0.218 -3.396 0.808 1.00 61.00 82 ASP A CA 1
ATOM 655 C C . ASP A 1 82 ? -0.601 -4.831 1.216 1.00 61.00 82 ASP A C 1
ATOM 657 O O . ASP A 1 82 ? -0.160 -5.303 2.264 1.00 61.00 82 ASP A O 1
ATOM 661 N N . ASP A 1 83 ? -1.345 -5.576 0.385 1.00 54.97 83 ASP A N 1
ATOM 662 C CA . ASP A 1 83 ? -2.113 -6.702 0.935 1.00 54.97 83 ASP A CA 1
ATOM 663 C C . ASP A 1 83 ? -1.512 -8.103 0.998 1.00 54.97 83 ASP A C 1
ATOM 665 O O . ASP A 1 83 ? -2.151 -8.978 1.586 1.00 54.97 83 ASP A O 1
ATOM 669 N N . LYS A 1 84 ? -0.359 -8.421 0.401 1.00 52.84 84 LYS A N 1
ATOM 670 C CA . LYS A 1 84 ? 0.083 -9.829 0.415 1.00 52.84 84 LYS A CA 1
ATOM 671 C C . LYS A 1 84 ? 1.576 -9.975 0.620 1.00 52.84 84 LYS A C 1
ATOM 673 O O . LYS A 1 84 ? 2.361 -9.229 0.043 1.00 52.84 84 LYS A O 1
ATOM 678 N N . PRO A 1 85 ? 1.989 -10.963 1.428 1.00 50.72 85 PRO A N 1
ATOM 679 C CA . PRO A 1 85 ? 3.386 -11.127 1.778 1.00 50.72 85 PRO A CA 1
ATOM 680 C C . PRO A 1 85 ? 4.189 -11.774 0.633 1.00 50.72 85 PRO A C 1
ATOM 682 O O . PRO A 1 85 ? 5.409 -11.921 0.737 1.00 50.72 85 PRO A O 1
ATOM 685 N N . ALA A 1 86 ? 3.513 -12.177 -0.448 1.00 59.88 86 ALA A N 1
ATOM 686 C CA . ALA A 1 86 ? 4.133 -12.643 -1.673 1.00 59.88 86 ALA A CA 1
ATOM 687 C C . ALA A 1 86 ? 4.770 -11.478 -2.449 1.00 59.88 86 ALA A C 1
ATOM 689 O O . ALA A 1 86 ? 4.175 -10.401 -2.548 1.00 59.88 86 ALA A O 1
ATOM 690 N N . PRO A 1 87 ? 5.976 -11.680 -3.005 1.00 66.44 87 PRO A N 1
ATOM 691 C CA . PRO A 1 87 ? 6.620 -10.667 -3.824 1.00 66.44 87 PRO A CA 1
ATOM 692 C C . PRO A 1 87 ? 5.803 -10.398 -5.093 1.00 66.44 87 PRO A C 1
ATOM 694 O O . PRO A 1 87 ? 5.149 -11.288 -5.636 1.00 66.44 87 PRO A O 1
ATOM 697 N N . VAL A 1 88 ? 5.869 -9.159 -5.579 1.00 73.75 88 VAL A N 1
ATOM 698 C CA . VAL A 1 88 ? 5.395 -8.831 -6.927 1.00 73.75 88 VAL A CA 1
ATOM 699 C C . VAL A 1 88 ? 6.401 -9.387 -7.929 1.00 73.75 88 VAL A C 1
ATOM 701 O O . VAL A 1 88 ? 7.604 -9.163 -7.801 1.00 73.75 88 VAL A O 1
ATOM 704 N N . THR A 1 89 ? 5.894 -10.101 -8.924 1.00 77.50 89 THR A N 1
ATOM 705 C CA . THR A 1 89 ? 6.646 -10.597 -10.079 1.00 77.50 89 THR A CA 1
ATOM 706 C C . THR A 1 89 ? 6.202 -9.850 -11.333 1.00 77.50 89 THR A C 1
ATOM 708 O O . THR A 1 89 ? 5.103 -9.296 -11.373 1.00 77.50 89 THR A O 1
ATOM 711 N N . TYR A 1 90 ? 7.058 -9.812 -12.352 1.00 79.12 90 TYR A N 1
ATOM 712 C CA . TYR A 1 90 ? 6.820 -9.047 -13.575 1.00 79.12 90 TYR A CA 1
ATOM 713 C C . TYR A 1 90 ? 6.900 -9.967 -14.789 1.00 79.12 90 TYR A C 1
ATOM 715 O O . TYR A 1 90 ? 7.854 -10.735 -14.917 1.00 79.12 90 TYR A O 1
ATOM 723 N N . LYS A 1 91 ? 5.917 -9.880 -15.688 1.00 78.81 91 LYS A N 1
ATOM 724 C CA . LYS A 1 91 ? 5.898 -10.614 -16.963 1.00 78.81 91 LYS A CA 1
ATOM 725 C C . LYS A 1 91 ? 5.752 -9.637 -18.125 1.00 78.81 91 LYS A C 1
ATOM 727 O O . LYS A 1 91 ? 4.928 -8.731 -18.055 1.00 78.81 91 LYS A O 1
ATOM 732 N N . LEU A 1 92 ? 6.525 -9.818 -19.198 1.00 77.31 92 LEU A N 1
ATOM 733 C CA . LEU A 1 92 ? 6.312 -9.057 -20.430 1.00 77.31 92 LEU A CA 1
ATOM 734 C C . LEU A 1 92 ? 5.093 -9.618 -21.160 1.00 77.31 92 LEU A C 1
ATOM 736 O O . LEU A 1 92 ? 5.052 -10.806 -21.477 1.00 77.31 92 LEU A O 1
ATOM 740 N N . VAL A 1 93 ? 4.130 -8.757 -21.460 1.00 75.12 93 VAL A N 1
ATOM 741 C CA . VAL A 1 93 ? 2.983 -9.081 -22.299 1.00 75.12 93 VAL A CA 1
ATOM 742 C C . VAL A 1 93 ? 3.217 -8.411 -23.644 1.00 75.12 93 VAL A C 1
ATOM 744 O O . VAL A 1 93 ? 3.133 -7.192 -23.785 1.00 75.12 93 VAL A O 1
ATOM 747 N N . ASN A 1 94 ? 3.560 -9.226 -24.636 1.00 66.94 94 ASN A N 1
ATOM 748 C CA . ASN A 1 94 ? 3.584 -8.821 -26.030 1.00 66.94 94 ASN A CA 1
ATOM 749 C C . ASN A 1 94 ? 2.775 -9.846 -26.819 1.00 66.94 94 ASN A C 1
ATOM 751 O O . ASN A 1 94 ? 2.829 -11.040 -26.515 1.00 66.94 94 ASN A O 1
ATOM 755 N N . SER A 1 95 ? 1.988 -9.375 -27.781 1.00 53.00 95 SER A N 1
ATOM 756 C CA . SER A 1 95 ? 1.129 -10.218 -28.609 1.00 53.00 95 SER A CA 1
ATOM 757 C C . SER A 1 95 ? 1.948 -11.398 -29.163 1.00 53.00 95 SER A C 1
ATOM 759 O O . SER A 1 95 ? 2.921 -11.191 -29.881 1.00 53.00 95 SER A O 1
ATOM 761 N N . ASP A 1 96 ? 1.565 -12.617 -28.778 1.00 46.84 96 ASP A N 1
ATOM 762 C CA . ASP A 1 96 ? 2.027 -13.922 -29.280 1.00 46.84 96 ASP A CA 1
ATOM 763 C C . ASP A 1 96 ? 3.354 -14.545 -28.785 1.00 46.84 96 ASP A C 1
ATOM 765 O O . ASP A 1 96 ? 3.687 -15.643 -29.238 1.00 46.84 96 ASP A O 1
ATOM 769 N N . SER A 1 97 ? 4.079 -13.993 -27.801 1.00 50.97 97 SER A N 1
ATOM 770 C CA . SER A 1 97 ? 5.164 -14.769 -27.156 1.00 50.97 97 SER A CA 1
ATOM 771 C C . SER A 1 97 ? 5.537 -14.293 -25.752 1.00 50.97 97 SER A C 1
ATOM 773 O O . SER A 1 97 ? 5.865 -13.120 -25.567 1.00 50.97 97 SER A O 1
ATOM 775 N N . GLU A 1 98 ? 5.585 -15.219 -24.786 1.00 51.97 98 GLU A N 1
ATOM 776 C CA . GLU A 1 98 ? 6.257 -15.012 -23.497 1.00 51.97 98 GLU A CA 1
ATOM 777 C C . GLU A 1 98 ? 7.749 -14.769 -23.755 1.00 51.97 98 GLU A C 1
ATOM 779 O O . GLU A 1 98 ? 8.508 -15.692 -24.050 1.00 51.97 98 GLU A O 1
ATOM 784 N N . CYS A 1 99 ? 8.177 -13.511 -23.700 1.00 54.00 99 CYS A N 1
ATOM 785 C CA . CYS A 1 99 ? 9.585 -13.167 -23.825 1.00 54.00 99 CYS A CA 1
ATOM 786 C C . CYS A 1 99 ? 10.163 -12.973 -22.422 1.00 54.00 99 CYS A C 1
ATOM 788 O O . CYS A 1 99 ? 9.644 -12.173 -21.639 1.00 54.00 99 CYS A O 1
ATOM 790 N N . CYS A 1 100 ? 11.243 -13.687 -22.100 1.00 56.53 100 CYS A N 1
ATOM 791 C CA . CYS A 1 100 ? 11.988 -13.442 -20.870 1.00 56.53 100 CYS A CA 1
ATOM 792 C C . CYS A 1 100 ? 12.501 -11.995 -20.873 1.00 56.53 100 CYS A C 1
ATOM 794 O O . CYS A 1 100 ? 13.187 -11.582 -21.811 1.00 56.53 100 CYS A O 1
ATOM 796 N N . LEU A 1 101 ? 12.158 -11.233 -19.833 1.00 64.06 101 LEU A N 1
ATOM 797 C CA . LEU A 1 101 ? 12.701 -9.896 -19.612 1.00 64.06 101 LEU A CA 1
ATOM 798 C C . LEU A 1 101 ? 14.204 -10.005 -19.327 1.00 64.06 101 LEU A C 1
ATOM 800 O O . LEU A 1 101 ? 14.623 -10.854 -18.539 1.00 64.06 101 LEU A O 1
ATOM 804 N N . ASP A 1 102 ? 15.012 -9.145 -19.948 1.00 70.00 102 ASP A N 1
ATOM 805 C CA . ASP A 1 102 ? 16.411 -9.005 -19.545 1.00 70.00 102 ASP A CA 1
ATOM 806 C C . ASP A 1 102 ? 16.528 -8.297 -18.180 1.00 70.00 102 ASP A C 1
ATOM 808 O O . ASP A 1 102 ? 15.583 -7.672 -17.688 1.00 70.00 102 ASP A O 1
ATOM 812 N N . GLU A 1 103 ? 17.694 -8.416 -17.542 1.00 69.31 103 GLU A N 1
ATOM 813 C CA . GLU A 1 103 ? 17.952 -7.879 -16.198 1.00 69.31 103 GLU A CA 1
ATOM 814 C C . GLU A 1 103 ? 17.704 -6.364 -16.112 1.00 69.31 103 GLU A C 1
ATOM 816 O O . GLU A 1 103 ? 17.140 -5.876 -15.134 1.00 69.31 103 GLU A O 1
ATOM 821 N N . ASN A 1 104 ? 18.039 -5.623 -17.170 1.00 67.12 104 ASN A N 1
ATOM 822 C CA . ASN A 1 104 ? 17.830 -4.177 -17.232 1.00 67.12 104 ASN A CA 1
ATOM 823 C C . ASN A 1 104 ? 16.342 -3.816 -17.311 1.00 67.12 104 ASN A C 1
ATOM 825 O O . ASN A 1 104 ? 15.904 -2.851 -16.687 1.00 67.12 104 ASN A O 1
ATOM 829 N N . SER A 1 105 ? 15.557 -4.593 -18.056 1.00 67.50 105 SER A N 1
ATOM 830 C CA . SER A 1 105 ? 14.113 -4.408 -18.194 1.00 67.50 105 SER A CA 1
ATOM 831 C C . SER A 1 105 ? 13.382 -4.769 -16.902 1.00 67.50 105 SER A C 1
ATOM 833 O O . SER A 1 105 ? 12.457 -4.061 -16.508 1.00 67.50 105 SER A O 1
ATOM 835 N N . LEU A 1 106 ? 13.825 -5.819 -16.200 1.00 67.94 106 LEU A N 1
ATOM 836 C CA . LEU A 1 106 ? 13.335 -6.164 -14.860 1.00 67.94 106 LEU A CA 1
ATOM 837 C C . LEU A 1 106 ? 13.654 -5.069 -13.844 1.00 67.94 106 LEU A C 1
ATOM 839 O O . LEU A 1 106 ? 12.788 -4.678 -13.063 1.00 67.94 106 LEU A O 1
ATOM 843 N N . LEU A 1 107 ? 14.880 -4.548 -13.875 1.00 71.25 107 LEU A N 1
ATOM 844 C CA . LEU A 1 107 ? 15.305 -3.463 -13.004 1.00 71.25 107 LEU A CA 1
ATOM 845 C C . LEU A 1 107 ? 14.485 -2.190 -13.263 1.00 71.25 107 LEU A C 1
ATOM 847 O O . LEU A 1 107 ? 14.006 -1.562 -12.322 1.00 71.25 107 LEU A O 1
ATOM 851 N N . LEU A 1 108 ? 14.257 -1.843 -14.532 1.00 72.25 108 LEU A N 1
ATOM 852 C CA . LEU A 1 108 ? 13.403 -0.721 -14.918 1.00 72.25 108 LEU A CA 1
ATOM 853 C C . LEU A 1 108 ? 11.955 -0.916 -14.449 1.00 72.25 108 LEU A C 1
ATOM 8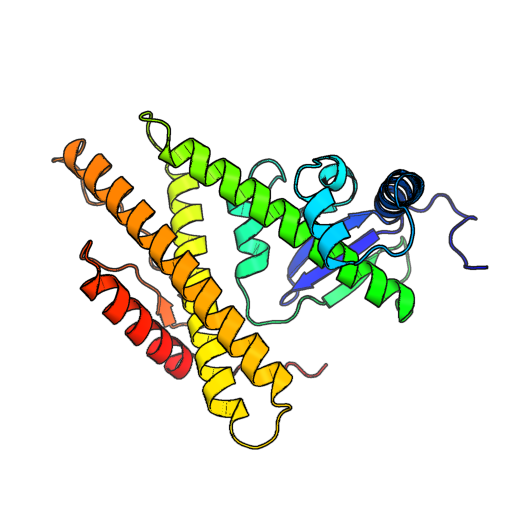55 O O . LEU A 1 108 ? 11.375 0.003 -13.877 1.00 72.25 108 LEU A O 1
ATOM 859 N N . ALA A 1 109 ? 11.382 -2.104 -14.651 1.00 71.44 109 ALA A N 1
ATOM 860 C CA . ALA A 1 109 ? 10.031 -2.438 -14.197 1.00 71.44 109 ALA A CA 1
ATOM 861 C C . ALA A 1 109 ? 9.892 -2.319 -12.676 1.00 71.44 109 ALA A C 1
ATOM 863 O O . ALA A 1 109 ? 8.902 -1.788 -12.168 1.00 71.44 109 ALA A O 1
ATOM 864 N N . HIS A 1 110 ? 10.911 -2.778 -11.951 1.00 74.62 110 HIS A N 1
ATOM 865 C CA . HIS A 1 110 ? 10.984 -2.649 -10.508 1.00 74.62 110 HIS A CA 1
ATOM 866 C C . HIS A 1 110 ? 11.039 -1.177 -10.083 1.00 74.62 110 HIS A C 1
ATOM 868 O O . HIS A 1 110 ? 10.241 -0.755 -9.249 1.00 74.62 110 HIS A O 1
ATOM 874 N N . PHE A 1 111 ? 11.912 -0.370 -10.693 1.00 75.06 111 PHE A N 1
ATOM 875 C CA . PHE A 1 111 ? 11.999 1.062 -10.399 1.00 75.06 111 PHE A CA 1
ATOM 876 C C . PHE A 1 111 ? 10.696 1.808 -10.697 1.00 75.06 111 PHE A C 1
ATOM 878 O O . PHE A 1 111 ? 10.242 2.591 -9.865 1.00 75.06 111 PHE A O 1
ATOM 885 N N . LEU A 1 112 ? 10.070 1.533 -11.841 1.00 76.50 112 LEU A N 1
ATOM 886 C CA . LEU A 1 112 ? 8.763 2.077 -12.212 1.00 76.50 112 LEU A CA 1
ATOM 887 C C . LEU A 1 112 ? 7.698 1.746 -11.168 1.00 76.50 112 LEU A C 1
ATOM 889 O O . LEU A 1 112 ? 6.992 2.631 -10.697 1.00 76.50 112 LEU A O 1
ATOM 893 N N . SER A 1 113 ? 7.643 0.486 -10.747 1.00 75.88 113 SER A N 1
ATOM 894 C CA . SER A 1 113 ? 6.694 0.028 -9.731 1.00 75.88 113 SER A CA 1
ATOM 895 C C . SER A 1 113 ? 6.903 0.717 -8.385 1.00 75.88 113 SER A C 1
ATOM 897 O O . SER A 1 113 ? 5.931 1.017 -7.695 1.00 75.88 113 SER A O 1
ATOM 899 N N . LEU A 1 114 ? 8.154 1.011 -8.015 1.00 74.25 114 LEU A N 1
ATOM 900 C CA . LEU A 1 114 ? 8.463 1.775 -6.806 1.00 74.25 114 LEU A CA 1
ATOM 901 C C . LEU A 1 114 ? 7.995 3.230 -6.914 1.00 74.25 114 LEU A C 1
ATOM 903 O O . LEU A 1 114 ? 7.360 3.728 -5.985 1.00 74.25 114 LEU A O 1
ATOM 907 N N . ILE A 1 115 ? 8.292 3.907 -8.027 1.00 76.81 115 ILE A N 1
ATOM 908 C CA . ILE A 1 115 ? 7.880 5.301 -8.256 1.00 76.81 115 ILE A CA 1
ATOM 909 C C . ILE A 1 115 ? 6.352 5.405 -8.219 1.00 76.81 115 ILE A C 1
ATOM 911 O O . ILE A 1 115 ? 5.804 6.211 -7.467 1.00 76.81 115 ILE A O 1
ATOM 915 N N . PHE A 1 116 ? 5.670 4.541 -8.969 1.00 77.19 116 PHE A N 1
ATOM 916 C CA . PHE A 1 116 ? 4.213 4.540 -9.060 1.00 77.19 116 PHE A CA 1
ATOM 917 C C . PHE A 1 116 ? 3.571 4.158 -7.728 1.00 77.19 116 PHE A C 1
ATOM 919 O O . PHE A 1 116 ? 2.654 4.844 -7.285 1.00 77.19 116 PHE A O 1
ATOM 926 N N . GLY A 1 117 ? 4.120 3.165 -7.021 1.00 76.56 117 GLY A N 1
ATOM 927 C CA . GLY A 1 117 ? 3.736 2.842 -5.645 1.00 76.56 117 GLY A CA 1
ATOM 928 C C . GLY A 1 117 ? 3.726 4.075 -4.735 1.00 76.56 117 GLY A C 1
ATOM 929 O O . GLY A 1 117 ? 2.732 4.348 -4.064 1.00 76.56 117 GLY A O 1
ATOM 930 N N . ARG A 1 118 ? 4.795 4.882 -4.769 1.00 75.94 118 ARG A N 1
ATOM 931 C CA . ARG A 1 118 ? 4.898 6.115 -3.966 1.00 75.94 118 ARG A CA 1
ATOM 932 C C . ARG A 1 118 ? 3.918 7.205 -4.385 1.00 75.94 118 ARG A C 1
ATOM 934 O O . ARG A 1 118 ? 3.408 7.919 -3.523 1.00 75.94 118 ARG A O 1
ATOM 941 N N . GLN A 1 119 ? 3.633 7.342 -5.675 1.00 78.25 119 GLN A N 1
ATOM 942 C CA . GLN A 1 119 ? 2.635 8.296 -6.164 1.00 78.25 119 GLN A CA 1
ATOM 943 C C . GLN A 1 119 ? 1.212 7.905 -5.742 1.00 78.25 119 GLN A C 1
ATOM 945 O O . GLN A 1 119 ? 0.434 8.771 -5.339 1.00 78.25 119 GLN A O 1
ATOM 950 N N . ILE A 1 120 ? 0.885 6.609 -5.753 1.00 77.94 120 ILE A N 1
ATOM 951 C CA . ILE A 1 120 ? -0.401 6.092 -5.262 1.00 77.94 120 ILE A CA 1
ATOM 952 C C . ILE A 1 120 ? -0.525 6.325 -3.757 1.00 77.94 120 ILE A C 1
ATOM 954 O O . ILE A 1 120 ? -1.542 6.850 -3.309 1.00 77.94 120 ILE A O 1
ATOM 958 N N . GLU A 1 121 ? 0.514 5.995 -2.980 1.00 75.75 121 GLU A N 1
ATOM 959 C CA . GLU A 1 121 ? 0.558 6.280 -1.541 1.00 75.75 121 GLU A CA 1
ATOM 960 C C . GLU A 1 121 ? 0.291 7.767 -1.274 1.00 75.75 121 GLU A C 1
ATOM 962 O O . GLU A 1 121 ? -0.568 8.114 -0.463 1.00 75.75 121 GLU A O 1
ATOM 967 N N . HIS A 1 122 ? 0.985 8.661 -1.985 1.00 77.12 122 HIS A N 1
ATOM 968 C CA . HIS A 1 122 ? 0.802 10.103 -1.843 1.00 77.12 122 HIS A CA 1
ATOM 969 C C . HIS A 1 122 ? -0.634 10.545 -2.159 1.00 77.12 122 HIS A C 1
ATOM 971 O O . HIS A 1 122 ? -1.246 11.276 -1.375 1.00 77.12 122 HIS A O 1
ATOM 977 N N . ALA A 1 123 ? -1.204 10.061 -3.266 1.00 78.06 123 ALA A N 1
ATOM 978 C CA . ALA A 1 123 ? -2.582 10.351 -3.648 1.00 78.06 123 ALA A CA 1
ATOM 979 C C . ALA A 1 123 ? -3.592 9.836 -2.606 1.00 78.06 123 ALA A C 1
ATOM 981 O O . ALA A 1 123 ? -4.532 10.552 -2.248 1.00 78.06 123 ALA A O 1
ATOM 982 N N . ALA A 1 124 ? -3.369 8.639 -2.058 1.00 76.06 124 ALA A N 1
ATOM 983 C CA . ALA A 1 124 ? -4.180 8.059 -0.993 1.00 76.06 124 ALA A CA 1
ATOM 984 C C . ALA A 1 124 ? -4.108 8.897 0.295 1.00 76.06 124 ALA A C 1
ATOM 986 O O . ALA A 1 124 ? -5.141 9.193 0.900 1.00 76.06 124 ALA A O 1
ATOM 987 N N . PHE A 1 125 ? -2.916 9.369 0.679 1.00 73.69 125 PHE A N 1
ATOM 988 C CA . PHE A 1 125 ? -2.737 10.274 1.819 1.00 73.69 125 PHE A CA 1
ATOM 989 C C . PHE A 1 125 ? -3.438 11.616 1.627 1.00 73.69 125 PHE A C 1
ATOM 991 O O . PHE A 1 125 ? -4.108 12.096 2.546 1.00 73.69 125 PHE A O 1
ATOM 998 N N . ALA A 1 126 ? -3.315 12.223 0.447 1.00 75.56 126 ALA A N 1
ATOM 999 C CA . ALA A 1 126 ? -3.989 13.475 0.127 1.00 75.56 126 ALA A CA 1
ATOM 1000 C C . ALA A 1 126 ? -5.519 13.310 0.154 1.00 75.56 126 ALA A C 1
ATOM 1002 O O . ALA A 1 126 ? -6.231 14.152 0.714 1.00 75.56 126 ALA A O 1
ATOM 1003 N N . CYS A 1 127 ? -6.021 12.197 -0.393 1.00 76.75 127 CYS A N 1
ATOM 1004 C CA . CYS A 1 127 ? -7.430 11.819 -0.342 1.00 76.75 127 CYS A CA 1
ATOM 1005 C C . CYS A 1 127 ? -7.909 11.698 1.110 1.00 76.75 127 CYS A C 1
ATOM 1007 O O . CYS A 1 127 ? -8.860 12.373 1.519 1.00 76.75 127 CYS A O 1
ATOM 1009 N N . LEU A 1 128 ? -7.185 10.934 1.929 1.00 71.38 128 LEU A N 1
ATOM 1010 C CA . LEU A 1 128 ? -7.490 10.763 3.341 1.00 71.38 128 LEU A CA 1
ATOM 1011 C C . LEU A 1 128 ? -7.508 12.099 4.090 1.00 71.38 128 LEU A C 1
ATOM 1013 O O . LEU A 1 128 ? -8.463 12.391 4.808 1.00 71.38 128 LEU A O 1
ATOM 1017 N N . HIS A 1 129 ? -6.483 12.933 3.905 1.00 72.81 129 HIS A N 1
ATOM 1018 C CA . HIS A 1 129 ? -6.404 14.238 4.553 1.00 72.81 129 HIS A CA 1
ATOM 1019 C C . HIS A 1 129 ? -7.628 15.097 4.211 1.00 72.81 129 HIS A C 1
ATOM 1021 O O . HIS A 1 129 ? -8.289 15.624 5.104 1.00 72.81 129 HIS A O 1
ATOM 1027 N N . LYS A 1 130 ? -8.010 15.154 2.929 1.00 75.44 130 LYS A N 1
ATOM 1028 C CA . LYS A 1 130 ? -9.205 15.869 2.461 1.00 75.44 130 LYS A CA 1
ATOM 1029 C C . LYS A 1 130 ? -10.492 15.358 3.120 1.00 75.44 130 LYS A C 1
ATOM 1031 O O . LYS A 1 130 ? -11.343 16.179 3.471 1.00 75.44 130 LYS A O 1
ATOM 1036 N N . HIS A 1 131 ? -10.646 14.044 3.290 1.00 69.38 131 HIS A N 1
ATOM 1037 C CA . HIS A 1 131 ? -11.817 13.453 3.947 1.00 69.38 131 HIS A CA 1
ATOM 1038 C C . HIS A 1 131 ? -11.843 13.720 5.456 1.00 69.38 131 HIS A C 1
ATOM 1040 O O . HIS A 1 131 ? -12.896 14.058 5.994 1.00 69.38 131 HIS A O 1
ATOM 1046 N N . LEU A 1 132 ? -10.693 13.665 6.131 1.00 66.50 132 LEU A N 1
ATOM 1047 C CA . LEU A 1 132 ? -10.584 13.996 7.555 1.00 66.50 132 LEU A CA 1
ATOM 1048 C C . LEU A 1 132 ? -10.870 15.480 7.829 1.00 66.50 132 LEU A C 1
ATOM 1050 O O . LEU A 1 132 ? -11.501 15.816 8.836 1.00 66.50 132 LEU A O 1
ATOM 105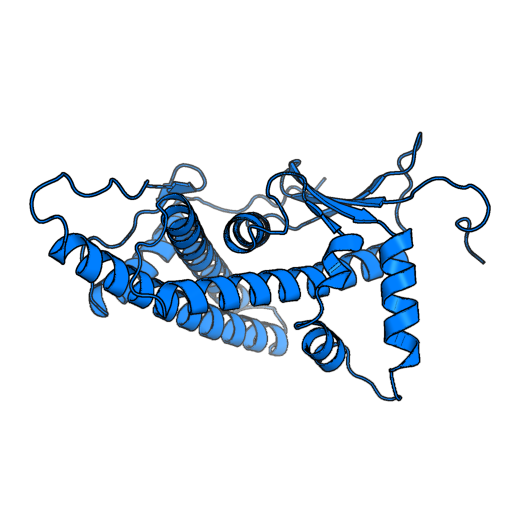4 N N . SER A 1 133 ? -10.463 16.365 6.917 1.00 67.44 133 SER A N 1
ATOM 1055 C CA . SER A 1 133 ? -10.654 17.813 7.038 1.00 67.44 133 SER A CA 1
ATOM 1056 C C . SER A 1 133 ? -12.080 18.287 6.738 1.00 67.44 133 SER A C 1
ATOM 1058 O O . SER A 1 133 ? -12.425 19.413 7.104 1.00 67.44 133 SER A O 1
ATOM 1060 N N . LYS A 1 134 ? -12.931 17.481 6.082 1.00 66.94 134 LYS A N 1
ATOM 1061 C CA . LYS A 1 134 ? -14.299 17.890 5.717 1.00 66.94 134 LYS A CA 1
ATOM 1062 C C . LYS A 1 134 ? -15.364 17.327 6.682 1.00 66.94 134 LYS A C 1
ATOM 1064 O O . LYS A 1 134 ? -15.309 16.174 7.097 1.00 66.94 134 LYS A O 1
ATOM 1069 N N . PRO A 1 135 ? -16.377 18.130 7.067 1.00 53.72 135 PRO A N 1
ATOM 1070 C CA . PRO A 1 135 ? -17.415 17.721 8.021 1.00 53.72 135 PRO A CA 1
ATOM 1071 C C . PRO A 1 135 ? -18.550 16.869 7.419 1.00 53.72 135 PRO A C 1
ATOM 1073 O O . PRO A 1 135 ? -19.392 16.355 8.166 1.00 53.72 135 PRO A O 1
ATOM 1076 N N . GLN A 1 136 ? -18.592 16.745 6.091 1.00 56.88 136 GLN A N 1
ATOM 1077 C CA . GLN A 1 136 ? -19.590 15.970 5.350 1.00 56.88 136 GLN A CA 1
ATOM 1078 C C . GLN A 1 136 ? -19.198 14.487 5.371 1.00 56.88 136 GLN A C 1
ATOM 1080 O O . GLN A 1 136 ? -18.012 14.177 5.346 1.00 56.88 136 GLN A O 1
ATOM 1085 N N . GLY A 1 137 ? -20.188 13.605 5.539 1.00 63.31 137 GLY A N 1
ATOM 1086 C CA . GLY A 1 137 ? -19.985 12.189 5.856 1.00 63.31 137 GLY A CA 1
ATOM 1087 C C . GLY A 1 137 ? -18.983 11.503 4.930 1.00 63.31 137 GLY A C 1
ATOM 1088 O O . GLY A 1 137 ? -19.006 11.719 3.724 1.00 63.31 137 GLY A O 1
ATOM 1089 N N . ILE A 1 138 ? -18.100 10.702 5.521 1.00 68.88 138 ILE A N 1
ATOM 1090 C CA . ILE A 1 138 ? -17.227 9.793 4.779 1.00 68.88 138 ILE A CA 1
ATOM 1091 C C . ILE A 1 138 ? -18.126 8.722 4.163 1.00 68.88 138 ILE A C 1
ATOM 1093 O O . ILE A 1 138 ? -19.002 8.192 4.851 1.00 68.88 138 ILE A O 1
ATOM 1097 N N . GLU A 1 139 ? -17.948 8.450 2.872 1.00 73.38 139 GLU A N 1
ATOM 1098 C CA . GLU A 1 139 ? -18.716 7.412 2.190 1.00 73.38 139 GLU A CA 1
ATOM 1099 C C . GLU A 1 139 ? -18.377 6.032 2.781 1.00 73.38 139 GLU A C 1
ATOM 1101 O O . GLU A 1 139 ? -17.220 5.795 3.141 1.00 73.38 139 GLU A O 1
ATOM 1106 N N . PRO A 1 140 ? -19.349 5.106 2.887 1.00 71.38 140 PRO A N 1
ATOM 1107 C CA . PRO A 1 140 ? -19.108 3.775 3.447 1.00 71.38 140 PRO A CA 1
ATOM 1108 C C . PRO A 1 140 ? -17.942 3.032 2.780 1.00 71.38 140 PRO A C 1
ATOM 1110 O O . PRO A 1 140 ? -17.118 2.454 3.476 1.00 71.38 140 PRO A O 1
ATOM 1113 N N . GLN A 1 141 ? -17.805 3.139 1.456 1.00 72.19 141 GLN A N 1
ATOM 1114 C CA . GLN A 1 141 ? -16.708 2.520 0.700 1.00 72.19 141 GLN A CA 1
ATOM 1115 C C . GLN A 1 141 ? -15.338 3.093 1.087 1.00 72.19 141 GLN A C 1
ATOM 1117 O O . GLN A 1 141 ? -14.380 2.356 1.294 1.00 72.19 141 GLN A O 1
ATOM 1122 N N . THR A 1 142 ? -15.236 4.413 1.274 1.00 72.88 142 THR A N 1
ATOM 1123 C CA . THR A 1 142 ? -14.002 5.048 1.763 1.00 72.88 142 THR A CA 1
ATOM 1124 C C . THR A 1 142 ? -13.631 4.551 3.161 1.00 72.88 142 THR A C 1
ATOM 1126 O O . THR A 1 142 ? -12.451 4.413 3.478 1.00 72.88 142 THR A O 1
ATOM 1129 N N . MET A 1 143 ? -14.634 4.283 4.002 1.00 74.81 143 MET A N 1
ATOM 1130 C CA . MET A 1 143 ? -14.437 3.731 5.341 1.00 74.81 143 MET A CA 1
ATOM 1131 C C . MET A 1 143 ? -13.969 2.272 5.295 1.00 74.81 143 MET A C 1
ATOM 1133 O O . MET A 1 143 ? -13.075 1.905 6.052 1.00 74.81 143 MET A O 1
ATOM 1137 N N . GLU A 1 144 ? -14.525 1.459 4.397 1.00 75.38 144 GLU A N 1
ATOM 1138 C CA . GLU A 1 144 ? -14.063 0.088 4.156 1.00 75.38 144 GLU A CA 1
ATOM 1139 C C . GLU A 1 144 ? -12.600 0.079 3.706 1.00 75.38 144 GLU A C 1
ATOM 1141 O O . GLU A 1 144 ? -11.777 -0.542 4.376 1.00 75.38 144 GLU A O 1
ATOM 1146 N N . HIS A 1 145 ? -12.236 0.869 2.688 1.00 75.19 145 HIS A N 1
ATOM 1147 C CA . HIS A 1 145 ? -10.842 0.984 2.246 1.00 75.19 145 HIS A CA 1
ATOM 1148 C C . HIS A 1 145 ? -9.916 1.425 3.381 1.00 75.19 145 HIS A C 1
ATOM 1150 O O . HIS A 1 145 ? -8.815 0.904 3.534 1.00 75.19 145 HIS A O 1
ATOM 1156 N N . PHE A 1 146 ? -10.356 2.360 4.225 1.00 75.62 146 PHE A N 1
ATOM 1157 C CA . PHE A 1 146 ? -9.570 2.802 5.372 1.00 75.62 146 PHE A CA 1
ATOM 1158 C C . PHE A 1 146 ? -9.261 1.665 6.352 1.00 75.62 146 PHE A C 1
ATOM 1160 O O . PHE A 1 146 ? -8.144 1.544 6.859 1.00 75.62 146 PHE A O 1
ATOM 1167 N N . ILE A 1 147 ? -10.266 0.839 6.628 1.00 79.12 147 ILE A N 1
ATOM 1168 C CA . ILE A 1 147 ? -10.137 -0.314 7.512 1.00 79.12 147 ILE A CA 1
ATOM 1169 C C . ILE A 1 147 ? -9.215 -1.347 6.880 1.00 79.12 147 ILE A C 1
ATOM 1171 O O . ILE A 1 147 ? -8.322 -1.843 7.562 1.00 79.12 147 ILE A O 1
ATOM 1175 N N . GLU A 1 148 ? -9.363 -1.613 5.585 1.00 77.12 148 GLU A N 1
ATOM 1176 C CA . GLU A 1 148 ? -8.470 -2.513 4.859 1.00 77.12 148 GLU A CA 1
ATOM 1177 C C . GLU A 1 148 ? -7.010 -2.068 4.954 1.00 77.12 148 GLU A C 1
ATOM 1179 O O . GLU A 1 148 ? -6.164 -2.875 5.338 1.00 77.12 148 GLU A O 1
ATOM 1184 N N . GLN A 1 149 ? -6.722 -0.780 4.730 1.00 76.19 149 GLN A N 1
ATOM 1185 C CA . GLN A 1 149 ? -5.369 -0.238 4.892 1.00 76.19 149 GLN A CA 1
ATOM 1186 C C . GLN A 1 149 ? -4.839 -0.427 6.312 1.00 76.19 149 GLN A C 1
ATOM 1188 O O . GLN A 1 149 ? -3.691 -0.820 6.518 1.00 76.19 149 GLN A O 1
ATOM 1193 N N . LEU A 1 150 ? -5.673 -0.159 7.317 1.00 83.31 150 LEU A N 1
ATOM 1194 C CA . LEU A 1 150 ? -5.279 -0.281 8.714 1.00 83.31 150 LEU A CA 1
ATOM 1195 C C . LEU A 1 150 ? -4.957 -1.741 9.089 1.00 83.31 150 LEU A C 1
ATOM 1197 O O . LEU A 1 150 ? -3.959 -2.001 9.768 1.00 83.31 150 LEU A O 1
ATOM 1201 N N . LEU A 1 151 ? -5.768 -2.698 8.626 1.00 83.69 151 LEU A N 1
ATOM 1202 C CA . LEU A 1 151 ? -5.552 -4.130 8.851 1.00 83.69 151 LEU A CA 1
ATOM 1203 C C . LEU A 1 151 ? -4.315 -4.653 8.102 1.00 83.69 151 LEU A C 1
ATOM 1205 O O . LEU A 1 151 ? -3.531 -5.406 8.690 1.00 83.69 151 LEU A O 1
ATOM 1209 N N . ALA A 1 152 ? -4.116 -4.233 6.849 1.00 78.69 152 ALA A N 1
ATOM 1210 C CA . ALA A 1 152 ? -2.961 -4.602 6.032 1.00 78.69 152 ALA A CA 1
ATOM 1211 C C . ALA A 1 152 ? -1.655 -4.064 6.633 1.00 78.69 152 ALA A C 1
ATOM 1213 O O . ALA A 1 152 ? -0.678 -4.799 6.794 1.00 78.69 152 ALA A O 1
ATOM 1214 N N . LEU A 1 153 ? -1.659 -2.806 7.076 1.00 83.06 153 LEU A N 1
ATOM 1215 C CA . LEU A 1 153 ? -0.504 -2.186 7.712 1.00 83.06 153 LEU A CA 1
ATOM 1216 C C . LEU A 1 153 ? -0.141 -2.865 9.039 1.00 83.06 153 LEU A C 1
ATOM 1218 O O . LEU A 1 153 ? 1.038 -3.121 9.293 1.00 83.06 153 LEU A O 1
ATOM 1222 N N . ARG A 1 154 ? -1.135 -3.232 9.864 1.00 87.56 154 ARG A N 1
ATOM 1223 C CA . ARG A 1 154 ? -0.908 -4.053 11.070 1.00 87.56 154 ARG A CA 1
ATOM 1224 C C . ARG A 1 154 ? -0.243 -5.382 10.719 1.00 87.56 154 ARG A C 1
ATOM 1226 O O . ARG A 1 154 ? 0.720 -5.769 11.379 1.00 87.56 154 ARG A O 1
ATOM 1233 N N . TRP A 1 155 ? -0.735 -6.064 9.685 1.00 84.62 155 TRP A N 1
ATOM 1234 C CA . TRP A 1 155 ? -0.180 -7.340 9.236 1.00 84.62 155 TRP A CA 1
ATOM 1235 C C . TRP A 1 155 ? 1.279 -7.200 8.783 1.00 84.62 155 TRP A C 1
ATOM 1237 O O . TRP A 1 155 ? 2.138 -7.975 9.207 1.00 84.62 155 TRP A O 1
ATOM 1247 N N . ARG A 1 156 ? 1.584 -6.168 7.984 1.00 83.12 156 ARG A N 1
ATOM 1248 C CA . ARG A 1 156 ? 2.945 -5.857 7.523 1.00 83.12 156 ARG A CA 1
ATOM 1249 C C . ARG A 1 156 ? 3.901 -5.610 8.686 1.00 83.12 156 ARG A C 1
ATOM 1251 O O . ARG A 1 156 ? 4.971 -6.215 8.724 1.00 83.12 156 ARG A O 1
ATOM 1258 N N . VAL A 1 157 ? 3.498 -4.793 9.661 1.00 87.81 157 VAL A N 1
ATOM 1259 C CA . VAL A 1 157 ? 4.298 -4.546 10.871 1.00 87.81 157 VAL A CA 1
ATOM 1260 C C . VAL A 1 157 ? 4.569 -5.851 11.623 1.00 87.81 157 VAL A C 1
ATOM 1262 O O . VAL A 1 157 ? 5.706 -6.089 12.027 1.00 87.81 157 VAL A O 1
ATOM 1265 N N . GLY A 1 158 ? 3.565 -6.720 11.774 1.00 87.44 158 GLY A N 1
ATOM 1266 C CA . GLY A 1 158 ? 3.732 -8.024 12.422 1.00 87.44 158 GLY A CA 1
ATOM 1267 C C . GLY A 1 158 ? 4.723 -8.936 11.689 1.00 87.44 158 GLY A C 1
ATOM 1268 O O . GLY A 1 158 ? 5.612 -9.522 12.311 1.00 87.44 158 GLY A O 1
ATOM 1269 N N . LEU A 1 159 ? 4.633 -9.014 10.357 1.00 83.94 159 LEU A N 1
ATOM 1270 C CA . LEU A 1 159 ? 5.581 -9.774 9.534 1.00 83.94 159 LEU A CA 1
ATOM 1271 C C . LEU A 1 159 ? 7.008 -9.244 9.653 1.00 83.94 159 LEU A C 1
ATOM 1273 O O . LEU A 1 159 ? 7.948 -10.032 9.769 1.00 83.94 159 LEU A O 1
ATOM 1277 N N . ASP A 1 160 ? 7.179 -7.927 9.630 1.00 85.94 160 ASP A N 1
ATOM 1278 C CA . ASP A 1 160 ? 8.493 -7.304 9.724 1.00 85.94 160 ASP A CA 1
ATOM 1279 C C . ASP A 1 160 ? 9.108 -7.460 11.109 1.00 85.94 160 ASP A C 1
ATOM 1281 O O . ASP A 1 160 ? 10.297 -7.751 11.203 1.00 85.94 160 ASP A O 1
ATOM 1285 N N . ARG A 1 161 ? 8.311 -7.378 12.180 1.00 88.12 161 ARG A N 1
ATOM 1286 C CA . ARG A 1 161 ? 8.770 -7.702 13.539 1.00 88.12 161 ARG A CA 1
ATOM 1287 C C . ARG A 1 161 ? 9.208 -9.159 13.647 1.00 88.12 161 ARG A C 1
ATOM 1289 O O . ARG A 1 161 ? 10.289 -9.429 14.162 1.00 88.12 161 ARG A O 1
ATOM 1296 N N . ARG A 1 162 ? 8.442 -10.098 13.083 1.00 85.19 162 ARG A N 1
ATOM 1297 C CA . ARG A 1 162 ? 8.834 -11.516 13.022 1.00 85.19 162 ARG A CA 1
ATOM 1298 C C . ARG A 1 162 ? 10.138 -11.716 12.243 1.00 85.19 162 ARG A C 1
ATOM 1300 O O . ARG A 1 162 ? 11.004 -12.465 12.692 1.00 85.19 162 ARG A O 1
ATOM 1307 N N . ARG A 1 163 ? 10.297 -11.049 11.092 1.00 83.19 163 ARG A N 1
ATOM 1308 C CA . ARG A 1 163 ? 11.549 -11.060 10.314 1.00 83.19 163 ARG A CA 1
ATOM 1309 C C . ARG A 1 163 ? 12.698 -10.497 11.141 1.00 83.19 163 ARG A C 1
ATOM 1311 O O . ARG A 1 163 ? 13.719 -11.159 11.253 1.00 83.19 163 ARG A O 1
ATOM 1318 N N . HIS A 1 164 ? 12.507 -9.350 11.784 1.00 84.00 164 HIS A N 1
ATOM 1319 C CA . HIS A 1 164 ? 13.503 -8.709 12.637 1.00 84.00 164 HIS A CA 1
ATOM 1320 C C . HIS A 1 164 ? 13.989 -9.640 13.760 1.00 84.00 164 HIS A C 1
ATOM 1322 O O . HIS A 1 164 ? 15.192 -9.785 13.959 1.00 84.00 164 HIS A O 1
ATOM 1328 N N . THR A 1 165 ? 13.080 -10.357 14.428 1.00 82.25 165 THR A N 1
ATOM 1329 C CA . THR A 1 165 ? 13.432 -11.378 15.431 1.00 82.25 165 THR A CA 1
ATOM 1330 C C . THR A 1 165 ? 14.257 -12.527 14.836 1.00 82.25 165 THR A C 1
ATOM 1332 O O . THR A 1 165 ? 15.152 -13.047 15.499 1.00 82.25 165 THR A O 1
ATOM 1335 N N . GLY A 1 166 ? 14.000 -12.914 13.581 1.00 76.06 166 GLY A N 1
ATOM 1336 C CA . GLY A 1 166 ? 14.727 -13.978 12.875 1.00 76.06 166 GLY A CA 1
ATOM 1337 C C . GLY A 1 166 ? 16.085 -13.572 12.281 1.00 76.06 166 GLY A C 1
ATOM 1338 O O . GLY A 1 166 ? 16.949 -14.431 12.120 1.00 76.06 166 GLY A O 1
ATOM 1339 N N . LEU A 1 167 ? 16.305 -12.286 11.986 1.00 72.31 167 LEU A N 1
ATOM 1340 C CA . LEU A 1 167 ? 17.551 -11.767 11.388 1.00 72.31 167 LEU A CA 1
ATOM 1341 C C . LEU A 1 167 ? 18.720 -11.687 12.385 1.00 72.31 167 LEU A C 1
ATOM 1343 O O . LEU A 1 167 ? 19.857 -11.446 11.986 1.00 72.31 167 LEU A O 1
ATOM 1347 N N . HIS A 1 168 ? 18.468 -11.931 13.673 1.00 58.84 168 HIS A N 1
ATOM 1348 C CA . HIS A 1 168 ? 19.412 -11.725 14.776 1.00 58.84 168 HIS A CA 1
ATOM 1349 C C . HIS A 1 168 ? 20.691 -12.591 14.758 1.00 58.84 168 HIS A C 1
ATOM 1351 O O . HIS A 1 168 ? 21.477 -12.507 15.701 1.00 58.84 168 HIS A O 1
ATOM 1357 N N . VAL A 1 169 ? 20.928 -13.412 13.726 1.00 57.62 169 VAL A N 1
ATOM 1358 C CA . VAL A 1 169 ? 22.027 -14.392 13.724 1.00 57.62 169 VAL A CA 1
ATOM 1359 C C . VAL A 1 169 ? 23.006 -14.257 12.543 1.00 57.62 169 VAL A C 1
ATOM 1361 O O . VAL A 1 169 ? 24.171 -14.595 12.733 1.00 57.62 169 VAL A O 1
ATOM 1364 N N . HIS A 1 170 ? 22.628 -13.730 11.364 1.00 57.31 170 HIS A N 1
ATOM 1365 C CA . HIS A 1 170 ? 23.501 -13.836 10.171 1.00 57.31 170 HIS A CA 1
ATOM 1366 C C . HIS A 1 170 ? 23.476 -12.691 9.139 1.00 57.31 170 HIS A C 1
ATOM 1368 O O . HIS A 1 170 ? 24.157 -12.813 8.123 1.00 57.31 170 HIS A O 1
ATOM 1374 N N . GLU A 1 171 ? 22.762 -11.590 9.370 1.00 67.00 171 GLU A N 1
ATOM 1375 C CA . GLU A 1 171 ? 22.479 -10.607 8.306 1.00 67.00 171 GLU A CA 1
ATOM 1376 C C . GLU A 1 171 ? 23.210 -9.264 8.511 1.00 67.00 171 GLU A C 1
ATOM 1378 O O . GLU A 1 171 ? 23.591 -8.934 9.642 1.00 67.00 171 GLU A O 1
ATOM 1383 N N . PRO A 1 172 ? 23.462 -8.480 7.442 1.00 74.06 172 PRO A N 1
ATOM 1384 C CA . PRO A 1 172 ? 24.191 -7.219 7.533 1.00 74.06 172 PRO A CA 1
ATOM 1385 C C . PRO A 1 172 ? 23.520 -6.222 8.487 1.00 74.06 172 PRO A C 1
ATOM 1387 O O . PRO A 1 172 ? 22.318 -5.974 8.410 1.00 74.06 172 PRO A O 1
ATOM 1390 N N . GLN A 1 173 ? 24.312 -5.551 9.333 1.00 76.81 173 GLN A N 1
ATOM 1391 C CA . GLN A 1 173 ? 23.816 -4.541 10.285 1.00 76.81 173 GLN A CA 1
ATOM 1392 C C . GLN A 1 173 ? 22.964 -3.447 9.607 1.00 76.81 173 GLN A C 1
ATOM 1394 O O . GLN A 1 173 ? 22.027 -2.931 10.210 1.00 76.81 173 GLN A O 1
ATOM 1399 N N . ALA A 1 174 ? 23.283 -3.101 8.355 1.00 78.31 174 ALA A N 1
ATOM 1400 C CA . ALA A 1 174 ? 22.542 -2.117 7.569 1.00 78.31 174 ALA A CA 1
ATOM 1401 C C . ALA A 1 174 ? 21.090 -2.551 7.301 1.00 78.31 174 ALA A C 1
ATOM 1403 O O . ALA A 1 174 ? 20.183 -1.737 7.448 1.00 78.31 174 ALA A O 1
ATOM 1404 N N . GLU A 1 175 ? 20.860 -3.830 6.996 1.00 74.50 175 GLU A N 1
ATOM 1405 C CA . GLU A 1 175 ? 19.520 -4.370 6.738 1.00 74.50 175 GLU A CA 1
ATOM 1406 C C . GLU A 1 175 ? 18.675 -4.403 8.014 1.00 74.50 175 GLU A C 1
ATOM 1408 O O . GLU A 1 175 ? 17.489 -4.078 7.992 1.00 74.50 175 GLU A O 1
ATOM 1413 N N . VAL A 1 176 ? 19.296 -4.718 9.156 1.00 81.31 176 VAL A N 1
ATOM 1414 C CA . VAL A 1 176 ? 18.630 -4.682 10.468 1.00 81.31 176 VAL A CA 1
ATOM 1415 C C .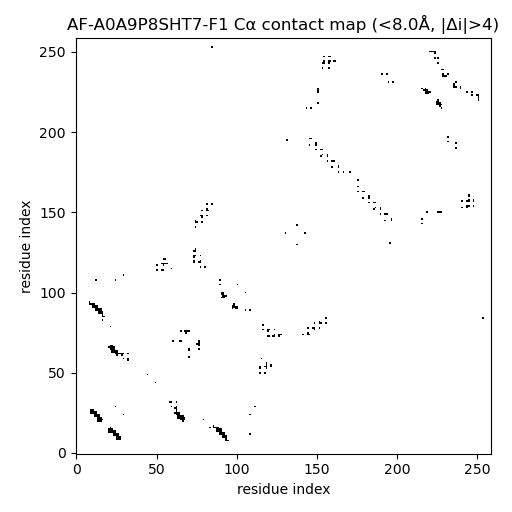 VAL A 1 176 ? 18.192 -3.256 10.820 1.00 81.31 176 VAL A C 1
ATOM 1417 O O . VAL A 1 176 ? 17.066 -3.044 11.280 1.00 81.31 176 VAL A O 1
ATOM 1420 N N . VAL A 1 177 ? 19.056 -2.265 10.576 1.00 84.94 177 VAL A N 1
ATOM 1421 C CA . VAL A 1 177 ? 18.751 -0.842 10.809 1.00 84.94 177 VAL A CA 1
ATOM 1422 C C . VAL A 1 177 ? 17.646 -0.347 9.874 1.00 84.94 177 VAL A C 1
ATOM 1424 O O . VAL A 1 177 ? 16.724 0.343 10.320 1.00 84.94 177 VAL A O 1
ATOM 1427 N N . GLU A 1 178 ? 17.702 -0.709 8.593 1.00 82.00 178 GLU A N 1
ATOM 1428 C CA . GLU A 1 178 ? 16.675 -0.345 7.616 1.00 82.00 178 GLU A CA 1
ATOM 1429 C C . GLU A 1 178 ? 15.317 -0.957 7.978 1.00 82.00 178 GLU A C 1
ATOM 1431 O O . GLU A 1 178 ? 14.302 -0.252 8.009 1.00 82.00 178 GLU A O 1
ATOM 1436 N N . LEU A 1 179 ? 15.297 -2.246 8.329 1.00 82.31 179 LEU A N 1
ATOM 1437 C CA . LEU A 1 179 ? 14.084 -2.936 8.751 1.00 82.31 179 LEU A CA 1
ATOM 1438 C C . LEU A 1 179 ? 13.498 -2.320 10.024 1.00 82.31 179 LEU A C 1
ATOM 1440 O O . LEU A 1 179 ? 12.293 -2.084 10.082 1.00 82.31 179 LEU A O 1
ATOM 1444 N N . SER A 1 180 ? 14.336 -2.007 11.016 1.00 87.25 180 SER A N 1
ATOM 1445 C CA . SER A 1 180 ? 13.904 -1.320 12.243 1.00 87.25 180 SER A CA 1
ATOM 1446 C C . SER A 1 180 ? 13.245 0.021 11.922 1.00 87.25 180 SER A C 1
ATOM 1448 O O . SER A 1 180 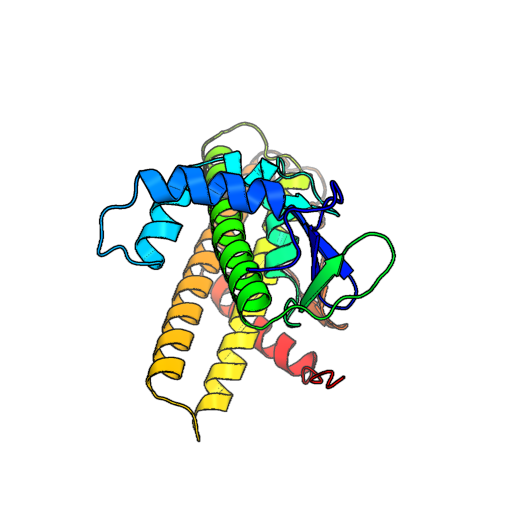? 12.133 0.300 12.369 1.00 87.25 180 SER A O 1
ATOM 1450 N N . SER A 1 181 ? 13.884 0.812 11.057 1.00 84.69 181 SER A N 1
ATOM 1451 C CA . SER A 1 181 ? 13.361 2.110 10.620 1.00 84.69 181 SER A CA 1
ATOM 1452 C C . SER A 1 181 ? 12.018 1.973 9.894 1.00 84.69 181 SER A C 1
ATOM 1454 O O . SER A 1 181 ? 11.128 2.812 10.056 1.00 84.69 181 SER A O 1
ATOM 1456 N N . ARG A 1 182 ? 11.841 0.910 9.097 1.00 82.94 182 ARG A N 1
ATOM 1457 C CA . ARG A 1 182 ? 10.566 0.601 8.436 1.00 82.94 182 ARG A CA 1
ATOM 1458 C C . ARG A 1 182 ? 9.481 0.230 9.448 1.00 82.94 182 ARG A C 1
ATOM 1460 O O . ARG A 1 182 ? 8.396 0.802 9.380 1.00 82.94 182 ARG A O 1
ATOM 1467 N N . ILE A 1 183 ? 9.783 -0.645 10.410 1.00 87.44 183 ILE A N 1
ATOM 1468 C CA . ILE A 1 183 ? 8.849 -1.052 11.475 1.00 87.44 183 ILE A CA 1
ATOM 1469 C C . ILE A 1 183 ? 8.354 0.167 12.258 1.00 87.44 183 ILE A C 1
ATOM 1471 O O . ILE A 1 183 ? 7.152 0.296 12.501 1.00 87.44 183 ILE A O 1
ATOM 1475 N N . GLU A 1 184 ? 9.253 1.072 12.648 1.00 88.12 184 GLU A N 1
ATOM 1476 C CA . GLU A 1 184 ? 8.899 2.297 13.374 1.00 88.12 184 GLU A CA 1
ATOM 1477 C C . GLU A 1 184 ? 7.984 3.208 12.549 1.00 88.12 184 GLU A C 1
ATOM 1479 O O . GLU A 1 184 ? 6.948 3.672 13.040 1.00 88.12 184 GLU A O 1
ATOM 1484 N N . ARG A 1 185 ? 8.334 3.428 11.277 1.00 85.12 185 ARG A N 1
ATOM 1485 C CA . ARG A 1 185 ? 7.555 4.255 10.348 1.00 85.12 185 ARG A CA 1
ATOM 1486 C C . ARG A 1 185 ? 6.147 3.703 10.151 1.00 85.12 185 ARG A C 1
ATOM 1488 O O . ARG A 1 185 ? 5.175 4.444 10.299 1.00 85.12 185 ARG A O 1
ATOM 1495 N N . ASP A 1 186 ? 6.040 2.408 9.882 1.00 84.50 186 ASP A N 1
ATOM 1496 C CA . ASP A 1 186 ? 4.771 1.729 9.630 1.00 84.50 186 ASP A CA 1
ATOM 1497 C C . ASP A 1 186 ? 3.910 1.648 10.894 1.00 84.50 186 ASP A C 1
ATOM 1499 O O . ASP A 1 186 ? 2.703 1.875 10.837 1.00 84.50 186 ASP A O 1
ATOM 1503 N N . THR A 1 187 ? 4.523 1.436 12.064 1.00 89.06 187 THR A N 1
ATOM 1504 C CA . THR A 1 187 ? 3.820 1.493 13.357 1.00 89.06 187 THR A CA 1
ATOM 1505 C C . THR A 1 187 ? 3.248 2.893 13.607 1.00 89.06 187 THR A C 1
ATOM 1507 O O . THR A 1 187 ? 2.094 3.032 14.016 1.00 89.06 187 THR A O 1
ATOM 1510 N N . SER A 1 188 ? 4.030 3.946 13.342 1.00 86.06 188 SER A N 1
ATOM 1511 C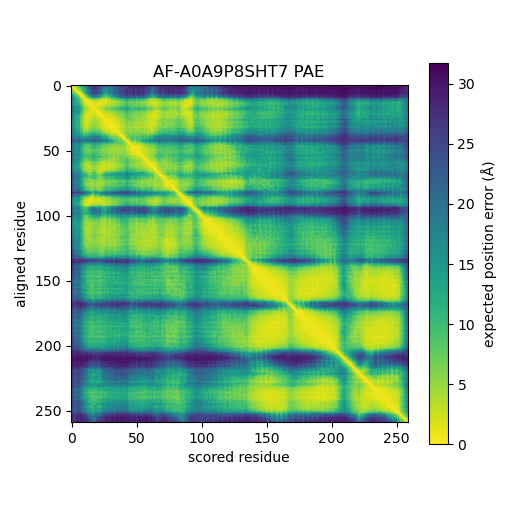 CA . SER A 1 188 ? 3.594 5.342 13.488 1.00 86.06 188 SER A CA 1
ATOM 1512 C C . SER A 1 188 ? 2.442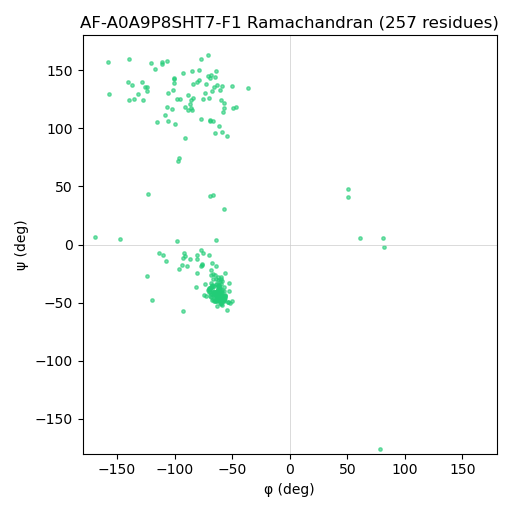 5.680 12.542 1.00 86.06 188 SER A C 1
ATOM 1514 O O . SER A 1 188 ? 1.464 6.317 12.943 1.00 86.06 188 SER A O 1
ATOM 1516 N N . LEU A 1 189 ? 2.520 5.211 11.296 1.00 82.88 189 LEU A N 1
ATOM 1517 C CA . LEU A 1 189 ? 1.448 5.357 10.321 1.00 82.88 189 LEU A CA 1
ATOM 1518 C C . LEU A 1 189 ? 0.176 4.621 10.771 1.00 82.88 189 LEU A C 1
ATOM 1520 O O . LEU A 1 189 ? -0.893 5.228 10.803 1.00 82.88 189 LEU A O 1
ATOM 1524 N N . CYS A 1 190 ? 0.303 3.369 11.210 1.00 87.56 190 CYS A N 1
ATOM 1525 C CA . CYS A 1 190 ? -0.800 2.555 11.723 1.00 87.56 190 CYS A CA 1
ATOM 1526 C C . CYS A 1 190 ? -1.502 3.251 12.890 1.00 87.56 190 CYS A C 1
ATOM 1528 O O . CYS A 1 190 ? -2.724 3.367 12.911 1.00 87.56 190 CYS A O 1
ATOM 1530 N N . LYS A 1 191 ? -0.723 3.833 13.807 1.00 89.25 191 LYS A N 1
ATOM 1531 C CA . LYS A 1 191 ? -1.235 4.607 14.942 1.00 89.25 191 LYS A CA 1
ATOM 1532 C C . LYS A 1 191 ? -2.027 5.839 14.500 1.00 89.25 191 LYS A C 1
ATOM 1534 O O . LYS A 1 191 ? -3.117 6.087 15.012 1.00 89.25 191 LYS A O 1
ATOM 1539 N N . LYS A 1 192 ? -1.510 6.615 13.539 1.00 84.25 192 LYS A N 1
ATOM 1540 C CA . LYS A 1 192 ? -2.216 7.789 12.989 1.00 84.25 192 LYS A CA 1
ATOM 1541 C C . LYS A 1 192 ? -3.522 7.393 12.307 1.00 84.25 192 LYS A C 1
ATOM 1543 O O . LYS A 1 192 ? -4.534 8.073 12.494 1.00 84.25 192 LYS A O 1
ATOM 1548 N N . LEU A 1 193 ? -3.504 6.305 11.538 1.00 83.31 193 LEU A N 1
ATOM 1549 C CA . LEU A 1 193 ? -4.695 5.794 10.872 1.00 83.31 193 LEU A CA 1
ATOM 1550 C C . LEU A 1 193 ? -5.728 5.316 11.902 1.00 83.31 193 LEU A C 1
ATOM 1552 O O . LEU A 1 193 ? -6.870 5.764 11.881 1.00 83.31 193 LEU A O 1
ATOM 1556 N N . TYR A 1 194 ? -5.316 4.518 12.883 1.00 88.12 194 TYR A N 1
ATOM 1557 C CA . TYR A 1 194 ? -6.185 4.077 13.970 1.00 88.12 194 TYR A CA 1
ATOM 1558 C C . TYR A 1 194 ? -6.875 5.247 14.689 1.00 88.12 194 TYR A C 1
ATOM 1560 O O . TYR A 1 194 ? -8.097 5.265 14.805 1.00 88.12 194 TYR A O 1
ATOM 1568 N N . PHE A 1 195 ? -6.139 6.287 15.093 1.00 86.94 195 PHE A N 1
ATOM 1569 C CA . PHE A 1 195 ? -6.772 7.436 15.752 1.00 86.94 195 PHE A CA 1
ATOM 1570 C C . PHE A 1 195 ? -7.691 8.237 14.829 1.00 86.94 195 PHE A C 1
ATOM 1572 O O . PHE A 1 195 ? -8.678 8.811 15.292 1.00 86.94 195 PHE A O 1
ATOM 1579 N N . SER A 1 196 ? -7.399 8.255 13.529 1.00 81.31 196 SER A N 1
ATOM 1580 C CA . SER A 1 196 ? -8.302 8.834 12.536 1.00 81.31 196 SER A CA 1
ATOM 1581 C C . SER A 1 196 ? -9.610 8.038 12.471 1.00 81.31 196 SER A C 1
ATOM 1583 O O . SER A 1 196 ? -10.681 8.644 12.501 1.00 81.31 196 SER A O 1
ATOM 1585 N N . LEU A 1 197 ? -9.546 6.700 12.498 1.00 81.19 197 LEU A N 1
ATOM 1586 C CA . LEU A 1 197 ? -10.720 5.825 12.576 1.00 81.19 197 LEU A CA 1
ATOM 1587 C C . LEU A 1 197 ? -11.533 6.075 13.845 1.00 81.19 197 LEU A C 1
ATOM 1589 O O . LEU A 1 197 ? -12.738 6.291 13.755 1.00 81.19 197 LEU A O 1
ATOM 1593 N N . CYS A 1 198 ? -10.886 6.097 15.012 1.00 84.25 198 CYS A N 1
ATOM 1594 C CA . CYS A 1 198 ? -11.542 6.391 16.287 1.00 84.25 198 CYS A CA 1
ATOM 1595 C C . CYS A 1 198 ? -12.257 7.746 16.239 1.00 84.25 198 CYS A C 1
ATOM 1597 O O . CYS A 1 198 ? -13.416 7.872 16.631 1.00 84.25 198 CYS A O 1
ATOM 1599 N N . HIS A 1 199 ? -11.598 8.771 15.692 1.00 80.00 199 HIS A N 1
ATOM 1600 C CA . HIS A 1 199 ? -12.202 10.090 15.528 1.00 80.00 199 HIS A CA 1
ATOM 1601 C C . HIS A 1 199 ? -13.455 10.046 14.637 1.00 80.00 199 HIS A C 1
ATOM 1603 O O . HIS A 1 199 ? -14.467 10.682 14.950 1.00 80.00 199 HIS A O 1
ATOM 1609 N N . ILE A 1 200 ? -13.416 9.275 13.548 1.00 76.56 200 ILE A N 1
ATOM 1610 C CA . ILE A 1 200 ? -14.560 9.071 12.653 1.00 76.56 200 ILE A CA 1
ATOM 1611 C C . ILE A 1 200 ? -15.686 8.312 13.372 1.00 76.56 200 ILE A C 1
ATOM 1613 O O . ILE A 1 200 ? -16.825 8.784 13.359 1.00 76.56 200 ILE A O 1
ATOM 1617 N N . ARG A 1 201 ? -15.384 7.198 14.056 1.00 77.69 201 ARG A N 1
ATOM 1618 C CA . ARG A 1 201 ? -16.351 6.387 14.822 1.00 77.69 201 ARG A CA 1
ATOM 1619 C C . ARG A 1 201 ? -17.057 7.214 15.887 1.00 77.69 201 ARG A C 1
ATOM 1621 O O . ARG A 1 201 ? -18.284 7.254 15.915 1.00 77.69 201 ARG A O 1
ATOM 1628 N N . GLN A 1 202 ? -16.312 7.969 16.693 1.00 78.06 202 GLN A N 1
ATOM 1629 C CA . GLN A 1 202 ? -16.883 8.856 17.710 1.00 78.06 202 GLN A CA 1
ATOM 1630 C C . GLN A 1 202 ? -17.777 9.945 17.100 1.00 78.06 202 GLN A C 1
ATOM 1632 O O . GLN A 1 202 ? -18.807 10.305 17.674 1.00 78.06 202 GLN A O 1
ATOM 1637 N N . ARG A 1 203 ? -17.422 10.474 15.922 1.00 72.62 203 ARG A N 1
ATOM 1638 C CA . ARG A 1 203 ? -18.251 11.451 15.199 1.00 72.62 203 ARG A CA 1
ATOM 1639 C C . ARG A 1 203 ? -19.530 10.839 14.630 1.00 72.62 203 ARG A C 1
ATOM 1641 O O . ARG A 1 203 ? -20.566 11.505 14.666 1.00 72.62 203 ARG A O 1
ATOM 1648 N N . LEU A 1 204 ? -19.472 9.615 14.108 1.00 68.12 204 LEU A N 1
ATOM 1649 C CA . LEU A 1 204 ? -20.629 8.897 13.567 1.00 68.12 204 LEU A CA 1
ATOM 1650 C C . LEU A 1 204 ? -21.563 8.412 14.679 1.00 68.12 204 LEU A C 1
ATOM 1652 O O . LEU A 1 204 ? -22.765 8.661 14.592 1.00 68.12 204 LEU A O 1
ATOM 1656 N N . GLY A 1 205 ? -21.018 7.845 15.759 1.00 61.16 205 GLY A N 1
ATOM 1657 C CA . GLY A 1 205 ? -21.766 7.407 16.941 1.00 61.16 205 GLY A CA 1
ATOM 1658 C C . GLY A 1 205 ? -22.508 8.548 17.645 1.00 61.16 205 GLY A C 1
ATOM 1659 O O . GLY A 1 205 ? -23.622 8.359 18.120 1.00 61.16 205 GLY A O 1
ATOM 1660 N N . ARG A 1 206 ? -21.971 9.779 17.612 1.00 54.59 206 ARG A N 1
ATOM 1661 C CA . ARG A 1 206 ? -22.700 10.986 18.061 1.00 54.59 206 ARG A CA 1
ATOM 1662 C C . ARG A 1 206 ? -23.875 11.379 17.157 1.00 54.59 206 ARG A C 1
ATOM 1664 O O . ARG A 1 206 ? -24.753 12.104 17.612 1.00 54.59 206 ARG A O 1
ATOM 1671 N N . LYS A 1 207 ? -23.887 10.954 15.889 1.00 49.94 207 LYS A N 1
ATOM 1672 C CA . LYS A 1 207 ? -24.968 11.228 14.922 1.00 49.94 207 LYS A CA 1
ATOM 1673 C C . LYS A 1 207 ? -25.992 10.084 14.812 1.00 49.94 207 LYS A C 1
ATOM 1675 O O . LYS A 1 207 ? -27.102 10.343 14.366 1.00 49.94 207 LYS A O 1
ATOM 1680 N N . HIS A 1 208 ? -25.629 8.858 15.200 1.00 43.75 208 HIS A N 1
ATOM 1681 C CA . HIS A 1 208 ? -26.395 7.623 14.955 1.00 43.75 208 HIS A CA 1
ATOM 1682 C C . HIS A 1 208 ? -26.726 6.877 16.255 1.00 43.75 208 HIS A C 1
ATOM 1684 O O . HIS A 1 208 ? -26.623 5.657 16.324 1.00 43.75 208 HIS A O 1
ATOM 1690 N N . SER A 1 209 ? -27.143 7.591 17.300 1.00 38.03 209 SER A N 1
ATOM 1691 C CA . SER A 1 209 ? -27.546 7.014 18.592 1.00 38.03 209 SER A CA 1
ATOM 1692 C C . SER A 1 209 ? -28.865 6.211 18.535 1.00 38.03 209 SER A C 1
ATOM 1694 O O . SER A 1 209 ? -29.710 6.357 19.415 1.00 38.03 209 SER A O 1
ATOM 1696 N N . GLY A 1 210 ? -29.080 5.396 17.499 1.00 37.25 210 GLY A N 1
ATOM 1697 C CA . GLY A 1 210 ? -30.293 4.597 17.340 1.00 37.25 210 GLY A CA 1
ATOM 1698 C C . GLY A 1 210 ? -30.287 3.531 16.241 1.00 37.25 210 GLY A C 1
ATOM 1699 O O . GLY A 1 210 ? -31.341 2.949 16.017 1.00 37.25 210 GLY A O 1
ATOM 1700 N N . VAL A 1 211 ? -29.174 3.256 15.553 1.00 36.38 211 VAL A N 1
ATOM 1701 C CA . VAL A 1 211 ? -29.119 2.182 14.542 1.00 36.38 211 VAL A CA 1
ATOM 1702 C C . VAL A 1 211 ? -27.820 1.406 14.705 1.00 36.38 211 VAL A C 1
ATOM 1704 O O . VAL A 1 211 ? -26.782 2.014 14.958 1.00 36.38 211 VAL A O 1
ATOM 1707 N N . ASP A 1 212 ? -27.947 0.082 14.611 1.00 40.69 212 ASP A N 1
ATOM 1708 C CA . ASP A 1 212 ? -26.922 -0.939 14.806 1.00 40.69 212 ASP A CA 1
ATOM 1709 C C . ASP A 1 212 ? -25.532 -0.530 14.309 1.00 40.69 212 ASP A C 1
ATOM 1711 O O . ASP A 1 212 ? -25.367 0.014 13.214 1.00 40.69 212 ASP A O 1
ATOM 1715 N N . ASP A 1 213 ? -24.550 -0.811 15.168 1.00 43.00 213 ASP A N 1
ATOM 1716 C CA . ASP A 1 213 ? -23.121 -0.622 14.941 1.00 43.00 213 ASP A CA 1
ATOM 1717 C C . ASP A 1 213 ? -22.778 -1.179 13.550 1.00 43.00 213 ASP A C 1
ATOM 1719 O O . ASP A 1 213 ? -23.040 -2.364 13.304 1.00 43.00 213 ASP A O 1
ATOM 1723 N N . PRO A 1 214 ? -22.283 -0.358 12.602 1.00 44.00 214 PRO A N 1
ATOM 1724 C CA . PRO A 1 214 ? -21.911 -0.869 11.297 1.00 44.00 214 PRO A CA 1
ATOM 1725 C C . PRO A 1 214 ? -20.870 -1.952 11.544 1.00 44.00 214 PRO A C 1
ATOM 1727 O O . PRO A 1 214 ? -19.800 -1.681 12.082 1.00 44.00 214 PRO A O 1
ATOM 1730 N N . SER A 1 215 ? -21.239 -3.191 11.222 1.00 47.62 215 SER A N 1
ATOM 1731 C CA . SER A 1 215 ? -20.359 -4.348 11.245 1.00 47.62 215 SER A CA 1
ATOM 1732 C C . SER A 1 215 ? -19.154 -4.012 10.375 1.00 47.62 215 SER A C 1
ATOM 1734 O O . SER A 1 215 ? -19.189 -4.145 9.158 1.00 47.62 215 SER A O 1
ATOM 1736 N N . PHE A 1 216 ? -18.104 -3.497 11.008 1.00 51.50 216 PHE A N 1
ATOM 1737 C CA . PHE A 1 216 ? -16.820 -3.284 10.380 1.00 51.50 216 PHE A CA 1
ATOM 1738 C C . PHE A 1 216 ? -16.252 -4.674 10.123 1.00 51.50 216 PHE A C 1
ATOM 1740 O O . PHE A 1 216 ? -15.952 -5.405 11.064 1.00 51.50 216 PHE A O 1
ATOM 1747 N N . SER A 1 217 ? -16.249 -5.070 8.856 1.00 51.66 217 SER A N 1
ATOM 1748 C CA . SER A 1 217 ? -16.075 -6.446 8.412 1.00 51.66 217 SER A CA 1
ATOM 1749 C C . SER A 1 217 ? -14.763 -7.035 8.928 1.00 51.66 217 SER A C 1
ATOM 1751 O O . SER A 1 217 ? -13.680 -6.525 8.636 1.00 51.66 217 SER A O 1
ATOM 1753 N N . ASP A 1 218 ? -14.862 -8.129 9.676 1.00 55.97 218 ASP A N 1
ATOM 1754 C CA . ASP A 1 218 ? -13.717 -8.946 10.057 1.00 55.97 218 ASP A CA 1
ATOM 1755 C C . ASP A 1 218 ? -13.027 -9.487 8.798 1.00 55.97 218 ASP A C 1
ATOM 1757 O O . ASP A 1 218 ? -13.690 -10.017 7.900 1.00 55.97 218 ASP A O 1
ATOM 1761 N N . ARG A 1 219 ? -11.694 -9.392 8.719 1.00 61.47 219 ARG A N 1
ATOM 1762 C CA . ARG A 1 219 ? -10.954 -9.869 7.543 1.00 61.47 219 ARG A CA 1
ATOM 1763 C C . ARG A 1 219 ? -10.233 -11.171 7.840 1.00 61.47 219 ARG A C 1
ATOM 1765 O O . ARG A 1 219 ? -9.510 -11.274 8.827 1.00 61.47 219 ARG A O 1
ATOM 1772 N N . GLN A 1 220 ? -10.394 -12.161 6.970 1.00 57.34 220 GLN A N 1
ATOM 1773 C CA . GLN A 1 220 ? -9.658 -13.417 7.075 1.00 57.34 220 GLN A CA 1
ATOM 1774 C C . GLN A 1 220 ? -8.328 -13.324 6.327 1.00 57.34 220 GLN A C 1
ATOM 1776 O O . GLN A 1 220 ? -8.294 -13.224 5.103 1.00 57.34 220 GLN A O 1
ATOM 1781 N N . TYR A 1 221 ? -7.227 -13.427 7.062 1.00 59.28 221 TYR A N 1
ATOM 1782 C CA . TYR A 1 221 ? -5.887 -13.598 6.515 1.00 59.28 221 TYR A CA 1
ATOM 1783 C C . TYR A 1 221 ? -5.420 -15.023 6.797 1.00 59.28 221 TYR A C 1
ATOM 1785 O O . TYR A 1 221 ? -5.194 -15.393 7.944 1.00 59.28 221 TYR A O 1
ATOM 1793 N N . ARG A 1 222 ? -5.283 -15.843 5.745 1.00 58.62 222 ARG A N 1
ATOM 1794 C CA . ARG A 1 222 ? -4.828 -17.248 5.846 1.00 58.62 222 ARG A CA 1
ATOM 1795 C C . ARG A 1 222 ? -5.596 -18.076 6.893 1.00 58.62 222 ARG A C 1
ATOM 1797 O O . ARG A 1 222 ? -5.010 -18.869 7.618 1.00 58.62 222 ARG A O 1
ATOM 1804 N N . GLY A 1 223 ? -6.913 -17.887 6.967 1.00 61.59 223 GLY A N 1
ATOM 1805 C CA . GLY A 1 223 ? -7.776 -18.593 7.922 1.00 61.59 223 GLY A CA 1
ATOM 1806 C C . GLY A 1 223 ? -7.797 -17.994 9.331 1.00 61.59 223 GLY A C 1
ATOM 1807 O O . GLY A 1 223 ? -8.569 -18.466 10.159 1.00 61.59 223 GLY A O 1
ATOM 1808 N N . VAL A 1 224 ? -7.019 -16.938 9.586 1.00 70.69 224 VAL A N 1
ATOM 1809 C CA . VAL A 1 224 ? -7.010 -16.199 10.851 1.00 70.69 224 VAL A CA 1
ATOM 1810 C C . VAL A 1 224 ? -7.813 -14.909 10.705 1.00 70.69 224 VAL A C 1
ATOM 1812 O O . VAL A 1 224 ? -7.655 -14.166 9.735 1.00 70.69 224 VAL A O 1
ATOM 1815 N N . THR A 1 225 ? -8.686 -14.630 11.668 1.00 77.50 225 THR A N 1
ATOM 1816 C CA . THR A 1 225 ? -9.542 -13.440 11.651 1.00 77.50 225 THR A CA 1
ATOM 1817 C C . THR A 1 225 ? -8.813 -12.237 12.253 1.00 77.50 225 THR A C 1
ATOM 1819 O O . THR A 1 225 ? -8.469 -12.222 13.432 1.00 77.50 225 THR A O 1
ATOM 1822 N N . ASN A 1 226 ? -8.598 -11.203 11.444 1.00 78.12 226 ASN A N 1
ATOM 1823 C CA . ASN A 1 226 ? -7.996 -9.931 11.824 1.00 78.12 226 ASN A CA 1
ATOM 1824 C C . ASN A 1 226 ? -9.110 -8.892 12.033 1.00 78.12 226 ASN A C 1
ATOM 1826 O O . ASN A 1 226 ? -9.701 -8.402 11.070 1.00 78.12 226 ASN A O 1
ATOM 1830 N N . THR A 1 227 ? -9.414 -8.595 13.298 1.00 79.88 227 THR A N 1
ATOM 1831 C CA . THR A 1 227 ? -10.515 -7.703 13.699 1.00 79.88 227 THR A CA 1
ATOM 1832 C C . THR A 1 227 ? -9.992 -6.356 14.188 1.00 79.88 227 THR A C 1
ATOM 1834 O O . THR A 1 227 ? -8.854 -6.257 14.653 1.00 79.88 227 THR A O 1
ATOM 1837 N N . LEU A 1 228 ? -10.833 -5.321 14.150 1.00 82.62 228 LEU A N 1
ATOM 1838 C CA . LEU A 1 228 ? -10.528 -4.011 14.735 1.00 82.62 228 LEU A CA 1
ATOM 1839 C C . LEU A 1 228 ? -10.673 -3.997 16.269 1.00 82.62 228 LEU A C 1
ATOM 1841 O O . LEU A 1 228 ? -11.407 -4.819 16.830 1.00 82.62 228 L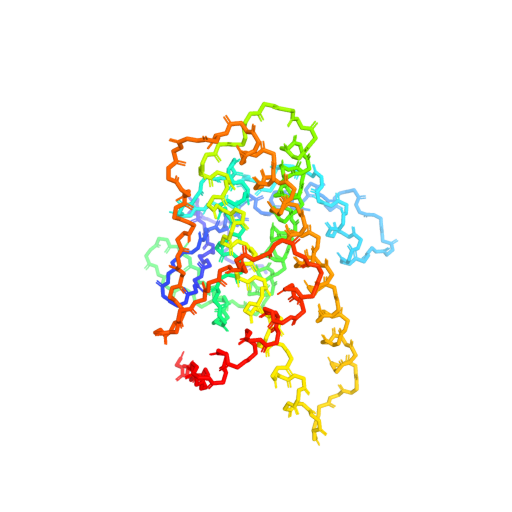EU A O 1
ATOM 1845 N N . PRO A 1 229 ? -10.037 -3.033 16.963 1.00 83.00 229 PRO A N 1
ATOM 1846 C CA . PRO A 1 229 ? -10.282 -2.796 18.381 1.00 83.00 229 PRO A CA 1
ATOM 1847 C C . PRO A 1 229 ? -11.722 -2.359 18.640 1.00 83.00 229 PRO A C 1
ATOM 1849 O O . PRO A 1 229 ? -12.286 -1.510 17.941 1.00 83.00 229 PRO A O 1
ATOM 1852 N N . ARG A 1 230 ? -12.315 -2.912 19.699 1.00 77.88 230 ARG A N 1
ATOM 1853 C CA . ARG A 1 230 ? -13.657 -2.513 20.148 1.00 77.88 230 ARG A CA 1
ATOM 1854 C C . ARG A 1 230 ? -13.651 -1.148 20.825 1.00 77.88 230 ARG A C 1
ATOM 1856 O O . ARG A 1 230 ? -14.611 -0.400 20.675 1.00 77.88 230 ARG A O 1
ATOM 1863 N N . GLU A 1 231 ? -12.574 -0.840 21.534 1.00 83.69 231 GLU A N 1
ATOM 1864 C CA . GLU A 1 231 ? -12.405 0.393 22.295 1.00 83.69 231 GLU A CA 1
ATOM 1865 C C . GLU A 1 231 ? -11.542 1.393 21.530 1.00 83.69 231 GLU A C 1
ATOM 1867 O O . GLU A 1 231 ? -10.565 1.012 20.893 1.00 83.69 231 GLU A O 1
ATOM 1872 N N . ASP A 1 232 ? -11.890 2.676 21.631 1.00 87.00 232 ASP A N 1
ATOM 1873 C CA . ASP A 1 232 ? -11.161 3.777 21.002 1.00 87.00 232 ASP A CA 1
ATOM 1874 C C . ASP A 1 232 ? -10.184 4.414 22.013 1.00 87.00 232 ASP A C 1
ATOM 1876 O O . ASP A 1 232 ? -10.438 5.497 22.548 1.00 87.00 232 ASP A O 1
ATOM 1880 N N . SER A 1 233 ? -9.071 3.735 22.306 1.00 87.94 233 SER A N 1
ATOM 1881 C CA . SER A 1 233 ? -8.026 4.225 23.225 1.00 87.94 233 SER A CA 1
ATOM 1882 C C . SER A 1 233 ? -6.599 3.928 22.733 1.00 87.94 233 SER A C 1
ATOM 1884 O O . SER A 1 233 ? -6.413 3.052 21.879 1.00 87.94 233 SER A O 1
ATOM 1886 N N . PRO A 1 234 ? -5.575 4.651 23.234 1.00 90.75 234 PRO A N 1
ATOM 1887 C CA . PRO A 1 234 ? -4.171 4.314 22.995 1.00 90.75 234 PRO A CA 1
ATOM 1888 C C . PRO A 1 234 ? -3.793 2.912 23.487 1.00 90.75 234 PRO A C 1
ATOM 1890 O O . PRO A 1 234 ? -3.071 2.202 22.797 1.00 90.75 234 PRO A O 1
ATOM 1893 N N . GLU A 1 235 ? -4.310 2.497 24.641 1.00 93.38 235 GLU A N 1
ATOM 1894 C CA . GLU A 1 235 ? -4.036 1.185 25.227 1.00 93.38 235 GLU A CA 1
ATOM 1895 C C . GLU A 1 235 ? -4.626 0.067 24.356 1.00 93.38 235 GLU A C 1
ATOM 1897 O O . GLU A 1 235 ? -3.956 -0.928 24.082 1.00 93.38 235 GLU A O 1
ATOM 1902 N N . ALA A 1 236 ? -5.838 0.274 23.827 1.00 91.25 236 ALA A N 1
ATOM 1903 C CA . ALA A 1 236 ? -6.469 -0.655 22.896 1.00 91.25 236 ALA A CA 1
ATOM 1904 C C . ALA A 1 236 ? -5.674 -0.796 21.590 1.00 91.25 236 ALA A C 1
ATOM 1906 O O . ALA A 1 236 ? -5.610 -1.892 21.038 1.00 91.25 236 ALA A O 1
ATOM 1907 N N . PHE A 1 237 ? -5.025 0.274 21.114 1.00 93.44 237 PHE A N 1
ATOM 1908 C CA . PHE A 1 237 ? -4.114 0.193 19.969 1.00 93.44 237 PHE A CA 1
ATOM 1909 C C . PHE A 1 237 ? -2.894 -0.678 20.272 1.00 93.44 237 PHE A C 1
ATOM 1911 O O . PHE A 1 237 ? -2.554 -1.548 19.471 1.00 93.44 237 PHE A O 1
ATOM 1918 N N . ASP A 1 238 ? -2.237 -0.463 21.412 1.00 93.25 238 ASP A N 1
ATOM 1919 C CA . ASP A 1 238 ? -1.026 -1.206 21.768 1.00 93.25 238 ASP A CA 1
ATOM 1920 C C . ASP A 1 238 ? -1.328 -2.702 21.969 1.00 93.25 238 ASP A C 1
ATOM 1922 O O . ASP A 1 238 ? -0.587 -3.567 21.487 1.00 93.25 238 ASP A O 1
ATOM 1926 N N . ASP A 1 239 ? -2.453 -3.020 22.613 1.00 92.75 239 ASP A N 1
ATOM 1927 C CA . ASP A 1 239 ? -2.924 -4.396 22.782 1.00 92.75 239 ASP A CA 1
ATOM 1928 C C . ASP A 1 239 ? -3.297 -5.046 21.451 1.00 92.75 239 ASP A C 1
ATOM 1930 O O . ASP A 1 239 ? -2.929 -6.194 21.189 1.00 92.75 239 ASP A O 1
ATOM 1934 N N . TRP A 1 240 ? -3.967 -4.303 20.575 1.00 93.00 240 TRP A N 1
ATOM 1935 C CA . TRP A 1 240 ? -4.307 -4.756 19.236 1.00 93.00 240 TRP A CA 1
ATOM 1936 C C . TRP A 1 240 ? -3.064 -5.021 18.385 1.00 93.00 240 TRP A C 1
ATOM 1938 O O . TRP A 1 240 ? -2.959 -6.077 17.762 1.00 93.00 240 TRP A O 1
ATOM 1948 N N . MET A 1 241 ? -2.063 -4.144 18.403 1.00 93.06 241 MET A N 1
ATOM 1949 C CA . MET A 1 241 ? -0.801 -4.394 17.703 1.00 93.06 241 MET A CA 1
ATOM 1950 C C . MET A 1 241 ? -0.128 -5.679 18.202 1.00 93.06 241 MET A C 1
ATOM 1952 O O . MET A 1 241 ? 0.260 -6.512 17.383 1.00 93.06 241 MET A O 1
ATOM 1956 N N . ARG A 1 242 ? -0.083 -5.899 19.524 1.00 90.69 242 ARG A N 1
ATOM 1957 C CA . ARG A 1 242 ? 0.491 -7.112 20.132 1.00 90.69 242 ARG A CA 1
ATOM 1958 C C . ARG A 1 242 ? -0.268 -8.382 19.753 1.00 90.69 242 ARG A C 1
ATOM 1960 O O . ARG A 1 242 ? 0.341 -9.385 19.403 1.00 90.69 242 ARG A O 1
ATOM 1967 N N . GLN A 1 243 ? -1.600 -8.340 19.775 1.00 89.50 243 GLN A N 1
ATOM 1968 C CA . GLN A 1 243 ? -2.428 -9.453 19.303 1.00 89.50 243 GLN A CA 1
ATOM 1969 C C . GLN A 1 243 ? -2.153 -9.765 17.829 1.00 89.50 243 GLN A C 1
ATOM 1971 O O . GLN A 1 243 ? -2.183 -10.923 17.439 1.00 89.50 243 GLN A O 1
ATOM 1976 N N . GLY A 1 244 ? -1.856 -8.743 17.019 1.00 86.44 244 GLY A N 1
ATOM 1977 C CA . GLY A 1 244 ? -1.595 -8.910 15.591 1.00 86.44 244 GLY A CA 1
ATOM 1978 C C . GLY A 1 244 ? -0.372 -9.772 15.328 1.00 86.44 244 GLY A C 1
ATOM 1979 O O . GLY A 1 244 ? -0.402 -10.605 14.433 1.00 86.44 244 GLY A O 1
ATOM 1980 N N . GLU A 1 245 ? 0.669 -9.625 16.144 1.00 85.38 245 GLU A N 1
ATOM 1981 C CA . GLU A 1 245 ? 1.867 -10.465 16.073 1.00 85.38 245 GLU A CA 1
ATOM 1982 C C . GLU A 1 245 ? 1.547 -11.936 16.348 1.00 85.38 245 GLU A C 1
ATOM 1984 O O . GLU A 1 245 ? 1.991 -12.801 15.598 1.00 85.38 245 GLU A O 1
ATOM 1989 N N . ALA A 1 246 ? 0.707 -12.220 17.347 1.00 85.88 246 ALA A N 1
ATOM 1990 C CA . ALA A 1 246 ? 0.268 -13.584 17.635 1.00 85.88 246 ALA A CA 1
ATOM 1991 C C . ALA A 1 246 ? -0.523 -14.200 16.462 1.00 85.88 246 ALA A C 1
ATOM 1993 O O . ALA A 1 246 ? -0.345 -15.378 16.157 1.00 85.88 246 ALA A O 1
ATOM 1994 N N . LEU A 1 247 ? -1.326 -13.404 15.739 1.00 85.31 247 LEU A N 1
ATOM 1995 C CA . LEU A 1 247 ? -2.028 -13.871 14.530 1.00 85.31 247 LEU A CA 1
ATOM 1996 C C . LEU A 1 247 ? -1.051 -14.269 13.409 1.00 85.31 247 LEU A C 1
ATOM 1998 O O . LEU A 1 247 ? -1.323 -15.204 12.657 1.00 85.31 247 LEU A O 1
ATOM 2002 N N . ILE A 1 248 ? 0.095 -13.586 13.290 1.00 82.12 248 ILE A N 1
ATOM 2003 C CA . ILE A 1 248 ? 1.146 -13.944 12.319 1.00 82.12 248 ILE A CA 1
ATOM 2004 C C . ILE A 1 248 ? 1.781 -15.296 12.662 1.00 82.12 248 ILE A C 1
ATOM 2006 O O . ILE A 1 248 ? 2.170 -16.042 11.758 1.00 82.12 248 ILE A O 1
ATOM 2010 N N . GLU A 1 249 ? 1.933 -15.601 13.949 1.00 80.44 249 GLU A N 1
ATOM 2011 C CA . GLU A 1 249 ? 2.440 -16.896 14.409 1.00 80.44 249 GLU A CA 1
ATOM 2012 C C . GLU A 1 249 ? 1.424 -18.010 14.132 1.00 80.44 249 GLU A C 1
ATOM 2014 O O . GLU A 1 249 ? 1.793 -19.049 13.582 1.00 80.44 249 GLU A O 1
ATOM 2019 N N . GLU A 1 250 ? 0.144 -17.759 14.420 1.00 82.38 250 GLU A N 1
ATOM 2020 C CA . GLU A 1 250 ? -0.966 -18.684 14.162 1.00 82.38 250 GLU A CA 1
ATOM 2021 C C . GLU A 1 250 ? -1.141 -18.994 12.666 1.00 82.38 250 GLU A C 1
ATOM 2023 O O . GLU A 1 250 ? -1.370 -20.143 12.290 1.00 82.38 250 GLU A O 1
ATOM 2028 N N . ALA A 1 251 ? -0.954 -18.000 11.793 1.00 78.50 251 ALA A N 1
ATOM 2029 C CA . ALA A 1 251 ? -1.061 -18.165 10.343 1.00 78.50 251 ALA A CA 1
ATOM 2030 C C . ALA A 1 251 ? 0.077 -18.994 9.7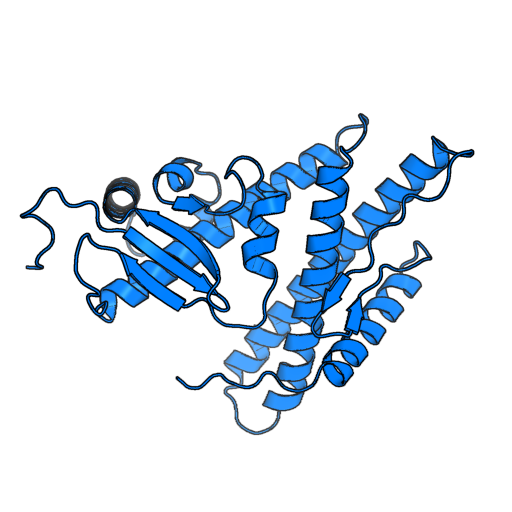07 1.00 78.50 251 ALA A C 1
ATOM 2032 O O . ALA A 1 251 ? 0.003 -19.334 8.522 1.00 78.50 251 ALA A O 1
ATOM 2033 N N . GLY A 1 252 ? 1.128 -19.325 10.466 1.00 68.31 252 GLY A N 1
ATOM 2034 C CA . GLY A 1 252 ? 2.211 -20.209 10.037 1.00 68.31 252 GLY A CA 1
ATOM 2035 C C . GLY A 1 252 ? 3.265 -19.576 9.103 1.00 68.31 252 GLY A C 1
ATOM 2036 O O . GLY A 1 252 ? 3.302 -18.361 8.864 1.00 68.31 252 GLY A O 1
ATOM 2037 N N . PRO A 1 253 ? 4.232 -20.375 8.610 1.00 62.25 253 PRO A N 1
ATOM 2038 C CA . PRO A 1 253 ? 5.276 -19.895 7.712 1.00 62.25 253 PRO A CA 1
ATOM 2039 C C . PRO A 1 253 ? 4.742 -19.527 6.318 1.00 62.25 253 PRO A C 1
ATOM 2041 O O . PRO A 1 253 ? 3.883 -20.203 5.761 1.00 62.25 253 PRO A O 1
ATOM 2044 N N . GLN A 1 254 ? 5.301 -18.467 5.719 1.00 57.41 254 GLN A N 1
ATOM 2045 C CA . GLN A 1 254 ? 5.190 -18.265 4.276 1.00 57.41 254 GLN A CA 1
ATOM 2046 C C . GLN A 1 254 ? 6.021 -19.347 3.592 1.00 57.41 254 GLN A C 1
ATOM 2048 O O . GLN A 1 254 ? 7.251 -19.270 3.608 1.00 57.41 254 GLN A O 1
ATOM 2053 N N . GLU A 1 255 ? 5.381 -20.346 2.995 1.00 42.25 255 GLU A N 1
ATOM 2054 C CA . GLU A 1 255 ? 6.071 -21.200 2.035 1.00 42.25 255 GLU A CA 1
ATOM 2055 C C . GLU A 1 255 ? 6.632 -20.297 0.927 1.00 42.25 255 GLU A C 1
ATOM 2057 O O . GLU A 1 255 ? 5.898 -19.566 0.257 1.00 42.25 255 GLU A O 1
ATOM 2062 N N . ARG A 1 256 ? 7.964 -20.276 0.791 1.00 37.34 256 ARG A N 1
ATOM 2063 C CA . ARG A 1 256 ? 8.615 -19.740 -0.402 1.00 37.34 256 ARG A CA 1
ATOM 2064 C C . ARG A 1 256 ? 8.204 -20.671 -1.532 1.00 37.34 256 ARG A C 1
ATOM 2066 O O . ARG A 1 256 ? 8.823 -21.723 -1.691 1.00 37.34 256 ARG A O 1
ATOM 2073 N N . ASN A 1 257 ? 7.169 -20.305 -2.283 1.00 32.53 257 ASN A N 1
ATOM 2074 C CA . ASN A 1 257 ? 6.897 -20.931 -3.570 1.00 32.53 257 ASN A CA 1
ATOM 2075 C C . ASN A 1 257 ? 8.134 -20.705 -4.436 1.00 32.53 257 ASN A C 1
ATOM 2077 O O . ASN A 1 257 ? 8.380 -19.624 -4.959 1.00 32.53 257 ASN A O 1
ATOM 2081 N N . SER A 1 258 ? 8.977 -21.729 -4.436 1.00 28.97 258 SER A N 1
ATOM 2082 C CA . SER A 1 258 ? 10.180 -21.844 -5.230 1.00 28.97 258 SER A CA 1
ATOM 2083 C C . SER A 1 258 ? 9.712 -22.534 -6.498 1.00 28.97 258 SER A C 1
ATOM 2085 O O . SER A 1 258 ? 9.570 -23.756 -6.515 1.00 28.97 258 SER A O 1
ATOM 2087 N N . SER A 1 259 ? 9.341 -21.758 -7.509 1.00 28.92 259 SER A N 1
ATOM 2088 C CA . SER A 1 259 ? 9.068 -22.238 -8.865 1.00 28.92 259 SER A CA 1
ATOM 2089 C C . SER A 1 259 ? 9.346 -21.107 -9.836 1.00 28.92 259 SER A C 1
ATOM 2091 O O . SER A 1 259 ? 8.758 -20.024 -9.631 1.00 28.92 259 SER A O 1
#

Mean predicted aligned error: 12.7 Å

Sequence (259 aa):
MGCLDGLGLSCSILAIRDEQPLYDLDLASCRRFFSEVSEDLSSPYSLERFVHEQMERSDYKDCMWPRVHDLDDALGFLANFDDKPAPVTYKLVNSDSECCLDENSLLLAHFLSLIFGRQIEHAAFACLHKHLSKPQGIEPQTMEHFIEQLLALRWRVGLDRRRHTGLHVHEPQAEVVELSSRIERDTSLCKKLYFSLCHIRQRLGRKHSGVDDPSFSDRQYRGVTNTLPREDSPEAFDDWMRQGEALIEEAGPQERNSS

Secondary structure (DSSP, 8-state):
--TTSSS----EEEEEETTEEEEEEEHHHHHHHHHHHHHT-PSS--HHHHHHHHTT--GGGGTEEESSS-TT-HHHHHHHHHS-SSPPEEEEE-TT--PPPPHHHHHHHHHHHHHHHHHHHHHHHHHHHHHHH--SPPPHHHHHHHHHHHHHHHHHHHHHHHHHHHSTTTS-HHHHHHHHHHHHHHHHHHHHHHHHHHHHHHHHHTT-TTS-------EEETTEEE---SS-SHHHHHHHHHHHHHHHHHT--------

Nearest PDB structures (foldseek):
  5m4y-assembly1_A  TM=5.933E-01  e=1.291E+00  Saccharomyces cerevisiae S288C
  6gkf-assembly4_G  TM=4.287E-01  e=1.511E+00  Homo sapiens
  7q83-assembly1_B  TM=6.053E-01  e=3.497E+00  Saccharomyces cerevisiae S288C
  6byj-assembly1_A  TM=3.812E-01  e=2.070E+00  Homo sapiens
  8wf6-assembly2_C  TM=3.600E-01  e=4.791E+00  Homo sapiens